Protein AF-A0A9D2PM19-F1 (afdb_monomer)

Organism: NCBI:txid2838494

Sequence (356 aa):
GMLRLVAGLGTRAVDRTENDYPRLVNLDMPAASAHNTPAQKHRFAQRYLDLLDTGKNQVCTIEADKILEQLPLWYKKAVMERDYEAEDALNRMNRYRQVWFITCQKLLENESFTGLMQKLLKTLEQVYGNPVDIEYTVNVDETGEFVVNLLQCRPLYTGGTKEKIQIPQIPPEKVFFQLKASSMGNSVRKKIHVVVQIDPVKYYEYPHAKKHQAAEAVRRINDYYRGQGKELLLMTPGRIGTSSPELGLPVRFADIGAFSGICEVSDSRAGYMPELSYGSHMFQDLVEADIFYNAVWEDDRRILYQPELFEKEKNLFPDICPSMPELFSMFRVTEPEGLVYWNDMFSQDTLCGFEL

Solvent-accessible surface area (backbone atoms only — not comparable to full-atom values): 20087 Å² total; per-residue (Å²): 112,74,50,74,42,58,68,64,73,46,65,63,59,76,55,90,50,92,89,47,29,55,40,71,30,46,63,91,50,44,64,59,62,99,50,86,46,69,71,49,40,56,70,61,16,37,47,64,29,42,44,77,39,77,91,77,71,40,81,44,77,42,54,47,82,83,44,55,87,78,48,54,70,54,58,45,55,42,35,33,47,71,39,63,68,61,28,50,58,31,45,77,69,78,42,88,57,89,43,73,40,38,56,37,53,55,49,35,63,31,62,68,55,49,52,47,53,53,50,50,53,52,51,50,18,64,74,68,73,32,58,63,46,75,42,69,48,77,50,71,53,82,87,68,54,72,49,78,46,82,76,43,77,44,68,46,86,73,68,58,65,95,54,84,49,83,78,79,92,68,63,71,94,44,41,42,33,29,37,35,79,36,70,50,59,41,32,42,81,45,70,38,43,30,42,37,40,43,42,45,54,55,56,69,72,40,58,75,94,52,50,64,54,57,31,51,51,46,27,52,53,27,61,68,50,49,89,68,84,57,33,25,34,39,38,38,34,23,23,75,52,33,95,50,65,87,56,15,42,54,41,54,69,87,34,45,69,49,40,42,27,39,30,32,35,39,43,73,92,58,73,50,75,53,66,73,56,77,90,37,73,67,46,52,56,34,56,75,67,68,25,36,39,34,49,46,53,90,48,91,42,36,76,43,75,37,88,65,78,58,66,88,49,72,63,43,39,54,77,78,43,64,91,44,69,90,44,52,85,32,42,38,29,37,68,55,85,60,30,33,36,36,29,17,62,86,82,30,41,35,41,30,28,48,70,132

Structure (mmCIF, N/CA/C/O backbone):
data_AF-A0A9D2PM19-F1
#
_entry.id   AF-A0A9D2PM19-F1
#
loop_
_atom_site.group_PDB
_atom_site.id
_atom_site.type_symbol
_atom_site.label_atom_id
_atom_site.label_alt_id
_atom_site.label_comp_id
_atom_site.label_asym_id
_atom_site.label_entity_id
_atom_site.label_seq_id
_atom_site.pdbx_PDB_ins_code
_atom_site.Cartn_x
_atom_site.Cartn_y
_atom_site.Cartn_z
_atom_site.occupancy
_atom_site.B_iso_or_equiv
_atom_site.auth_seq_id
_atom_site.auth_comp_id
_atom_site.auth_asym_id
_atom_site.auth_atom_id
_atom_site.pdbx_PDB_model_num
ATOM 1 N N . GLY A 1 1 ? 2.973 14.250 -16.991 1.00 80.75 1 GLY A N 1
ATOM 2 C CA . GLY A 1 1 ? 2.941 12.861 -16.481 1.00 80.75 1 GLY A CA 1
ATOM 3 C C . GLY A 1 1 ? 4.332 12.262 -16.554 1.00 80.75 1 GLY A C 1
ATOM 4 O O . GLY A 1 1 ? 5.144 12.754 -17.329 1.00 80.75 1 GLY A O 1
ATOM 5 N N . MET A 1 2 ? 4.626 11.237 -15.759 1.00 88.25 2 MET A N 1
ATOM 6 C CA . MET A 1 2 ? 5.917 10.541 -15.799 1.00 88.25 2 MET A CA 1
ATOM 7 C C . MET A 1 2 ? 5.715 9.082 -16.188 1.00 88.25 2 MET A C 1
ATOM 9 O O . MET A 1 2 ? 4.683 8.503 -15.866 1.00 88.25 2 MET A O 1
ATOM 13 N N . LEU A 1 3 ? 6.706 8.497 -16.853 1.00 90.50 3 LEU A N 1
ATOM 14 C CA . LEU A 1 3 ? 6.772 7.062 -17.096 1.00 90.50 3 LEU A CA 1
ATOM 15 C C . LEU A 1 3 ? 7.963 6.464 -16.357 1.00 90.50 3 LEU A C 1
ATOM 17 O O . LEU A 1 3 ? 9.014 7.093 -16.210 1.00 90.50 3 LEU A O 1
ATOM 21 N N . ARG A 1 4 ? 7.801 5.212 -15.943 1.00 90.38 4 ARG A N 1
ATOM 22 C CA . ARG A 1 4 ? 8.886 4.341 -15.510 1.00 90.38 4 ARG A CA 1
ATOM 23 C C . ARG A 1 4 ? 8.948 3.165 -16.478 1.00 90.38 4 ARG A C 1
ATOM 25 O O . ARG A 1 4 ? 7.931 2.521 -16.711 1.00 90.38 4 ARG A O 1
ATOM 32 N N . LEU A 1 5 ? 10.115 2.932 -17.070 1.00 91.19 5 LEU A N 1
ATOM 33 C CA . LEU A 1 5 ? 10.340 1.895 -18.073 1.00 91.19 5 LEU A CA 1
ATOM 34 C C . LEU A 1 5 ? 11.418 0.921 -17.606 1.00 91.19 5 LEU A C 1
ATOM 36 O O . LEU A 1 5 ? 12.455 1.331 -17.083 1.00 91.19 5 LEU A O 1
ATOM 40 N N . VAL A 1 6 ? 11.176 -0.359 -17.861 1.00 92.12 6 VAL A N 1
ATOM 41 C CA . VAL A 1 6 ? 12.140 -1.452 -17.710 1.00 92.12 6 VAL A CA 1
ATOM 42 C C . VAL A 1 6 ? 11.986 -2.415 -18.882 1.00 92.12 6 VAL A C 1
ATOM 44 O O . VAL A 1 6 ? 10.919 -2.490 -19.491 1.00 92.12 6 VAL A O 1
ATOM 47 N N . ALA A 1 7 ? 13.039 -3.159 -19.197 1.00 93.06 7 ALA A N 1
ATOM 48 C CA . ALA A 1 7 ? 12.979 -4.280 -20.129 1.00 93.06 7 ALA A CA 1
ATOM 49 C C . ALA A 1 7 ? 12.713 -5.602 -19.378 1.00 93.06 7 ALA A C 1
ATOM 51 O O . ALA A 1 7 ? 13.116 -5.756 -18.223 1.00 93.06 7 ALA A O 1
ATOM 52 N N . GLY A 1 8 ? 12.061 -6.567 -20.033 1.00 91.38 8 GLY A N 1
ATOM 53 C CA . GLY A 1 8 ? 11.666 -7.850 -19.429 1.00 91.38 8 GLY A CA 1
ATOM 54 C C . GLY A 1 8 ? 10.205 -7.867 -18.964 1.00 91.38 8 GLY A C 1
ATOM 55 O O . GLY A 1 8 ? 9.357 -7.221 -19.573 1.00 91.38 8 GLY A O 1
ATOM 56 N N . LEU A 1 9 ? 9.903 -8.609 -17.894 1.00 89.25 9 LEU A N 1
ATOM 57 C CA . LEU A 1 9 ? 8.536 -8.830 -17.392 1.00 89.25 9 LEU A CA 1
ATOM 58 C C . LEU A 1 9 ? 7.890 -7.634 -16.662 1.00 89.25 9 LEU A C 1
ATOM 60 O O . LEU A 1 9 ? 6.725 -7.719 -16.292 1.00 89.25 9 LEU A O 1
ATOM 64 N N . GLY A 1 10 ? 8.608 -6.530 -16.438 1.00 83.00 10 GLY A N 1
ATOM 65 C CA . GLY A 1 10 ? 8.041 -5.321 -15.820 1.00 83.00 10 GLY A CA 1
ATOM 66 C C . GLY A 1 10 ? 8.115 -5.255 -14.288 1.00 83.00 10 GLY A C 1
ATOM 67 O O . GLY A 1 10 ? 8.043 -4.164 -13.736 1.00 83.00 10 GLY A O 1
ATOM 68 N N . THR A 1 11 ? 8.357 -6.370 -13.596 1.00 79.62 11 THR A N 1
ATOM 69 C CA . THR A 1 11 ? 8.477 -6.472 -12.119 1.00 79.62 11 THR A CA 1
ATOM 70 C C . THR A 1 11 ? 9.485 -5.487 -11.518 1.00 79.62 11 THR A C 1
ATOM 72 O O . THR A 1 11 ? 9.222 -4.832 -10.510 1.00 79.62 11 THR A O 1
ATOM 75 N N . ARG A 1 12 ? 10.601 -5.262 -12.218 1.00 82.12 12 ARG A N 1
ATOM 76 C CA . ARG A 1 12 ? 11.657 -4.308 -11.827 1.00 82.12 12 ARG A CA 1
ATOM 77 C C . ARG A 1 12 ? 11.254 -2.836 -11.928 1.00 82.12 12 ARG A C 1
ATOM 79 O O . ARG A 1 12 ? 12.003 -1.965 -11.496 1.00 82.12 12 ARG A O 1
ATOM 86 N N . ALA A 1 13 ? 10.094 -2.527 -12.510 1.00 75.31 13 ALA A N 1
ATOM 87 C CA . ALA A 1 13 ? 9.545 -1.181 -12.442 1.00 75.31 13 ALA A CA 1
ATOM 88 C C . ALA A 1 13 ? 9.034 -0.866 -11.031 1.00 75.31 13 ALA A C 1
ATOM 90 O O . ALA A 1 13 ? 9.023 0.299 -10.648 1.00 75.31 13 ALA A O 1
ATOM 91 N N . VAL A 1 14 ? 8.633 -1.862 -10.242 1.00 67.75 14 VAL A N 1
ATOM 92 C CA . VAL A 1 14 ? 8.080 -1.654 -8.896 1.00 67.75 14 VAL A CA 1
ATOM 93 C C . VAL A 1 14 ? 9.154 -1.875 -7.830 1.00 67.75 14 VAL A C 1
ATOM 95 O O . VAL A 1 14 ? 9.317 -1.037 -6.939 1.00 67.75 14 VAL A O 1
ATOM 98 N N . ASP A 1 15 ? 9.936 -2.947 -7.969 1.00 62.91 15 ASP A N 1
ATOM 99 C CA . ASP A 1 15 ? 10.927 -3.356 -6.976 1.00 62.91 15 ASP A CA 1
ATOM 100 C C . ASP A 1 15 ? 12.182 -2.471 -6.988 1.00 62.91 15 ASP A C 1
ATOM 102 O O . ASP A 1 15 ? 12.797 -2.220 -8.026 1.00 62.91 15 ASP A O 1
ATOM 106 N N . ARG A 1 16 ? 12.609 -2.015 -5.804 1.00 56.19 16 ARG A N 1
ATOM 107 C CA . ARG A 1 16 ? 13.888 -1.311 -5.631 1.00 56.19 16 ARG A CA 1
ATOM 108 C C . ARG A 1 16 ? 14.979 -2.326 -5.312 1.00 56.19 16 ARG A C 1
ATOM 110 O O . ARG A 1 16 ? 15.048 -2.817 -4.190 1.00 56.19 16 ARG A O 1
ATOM 117 N N . THR A 1 17 ? 15.852 -2.611 -6.273 1.00 60.12 17 THR A N 1
ATOM 118 C CA . THR A 1 17 ? 17.025 -3.474 -6.059 1.00 60.12 17 THR A CA 1
ATOM 119 C C . THR A 1 17 ? 18.321 -2.669 -6.090 1.00 60.12 17 THR A C 1
ATOM 121 O O . THR A 1 17 ? 18.472 -1.757 -6.903 1.00 60.12 17 THR A O 1
ATOM 124 N N . GLU A 1 18 ? 19.275 -3.004 -5.221 1.00 58.41 18 GLU A N 1
ATOM 125 C CA . GLU A 1 18 ? 20.592 -2.364 -5.215 1.00 58.41 18 GLU A CA 1
ATOM 126 C C . GLU A 1 18 ? 21.301 -2.557 -6.568 1.00 58.41 18 GLU A C 1
ATOM 128 O O . GLU A 1 18 ? 21.408 -3.674 -7.073 1.00 58.41 18 GLU A O 1
ATOM 133 N N . ASN A 1 19 ? 21.817 -1.465 -7.143 1.00 66.00 19 ASN A N 1
ATOM 134 C CA . ASN A 1 19 ? 22.562 -1.431 -8.413 1.00 66.00 19 ASN A CA 1
ATOM 135 C C . ASN A 1 19 ? 21.767 -1.774 -9.691 1.00 66.00 19 ASN A C 1
ATOM 137 O O . ASN A 1 19 ? 22.381 -2.124 -10.702 1.00 66.00 19 ASN A O 1
ATOM 141 N N . ASP A 1 20 ? 20.440 -1.630 -9.682 1.00 78.12 20 ASP A N 1
ATOM 142 C CA . ASP A 1 20 ? 19.601 -1.757 -10.877 1.00 78.12 20 ASP A CA 1
ATOM 143 C C . ASP A 1 20 ? 18.600 -0.599 -10.952 1.00 78.12 20 ASP A C 1
ATOM 145 O O . ASP A 1 20 ? 17.916 -0.306 -9.969 1.00 78.12 20 ASP A O 1
ATOM 149 N N . TYR A 1 21 ? 18.533 0.087 -12.093 1.00 82.06 21 TYR A N 1
ATOM 150 C CA . TYR A 1 21 ? 17.825 1.365 -12.194 1.00 82.06 21 TYR A CA 1
ATOM 151 C C . TYR A 1 21 ? 16.805 1.358 -13.335 1.00 82.06 21 TYR A C 1
ATOM 153 O O . TYR A 1 21 ? 17.197 1.211 -14.496 1.00 82.06 21 TYR A O 1
ATOM 161 N N . PRO A 1 22 ? 15.506 1.568 -13.050 1.00 86.50 22 PRO A N 1
ATOM 162 C CA . PRO A 1 22 ? 14.520 1.756 -14.101 1.00 86.50 22 PRO A CA 1
ATOM 163 C C . PRO A 1 22 ? 14.722 3.109 -14.790 1.00 86.50 22 PRO A C 1
ATOM 165 O O . PRO A 1 22 ? 15.176 4.087 -14.186 1.00 86.50 22 PRO A O 1
ATOM 168 N N . ARG A 1 23 ? 14.305 3.209 -16.054 1.00 86.31 23 ARG A N 1
ATOM 169 C CA . ARG A 1 23 ? 14.328 4.472 -16.790 1.00 86.31 23 ARG A CA 1
ATOM 170 C C . ARG A 1 23 ? 13.134 5.334 -16.382 1.00 86.31 23 ARG A C 1
ATOM 172 O O . ARG A 1 23 ? 11.998 5.049 -16.755 1.00 86.31 23 ARG A O 1
ATOM 179 N N . LEU A 1 24 ? 13.402 6.405 -15.638 1.00 86.19 24 LEU A N 1
ATOM 180 C CA . LEU A 1 24 ? 12.422 7.449 -15.329 1.00 86.19 24 LEU A CA 1
ATOM 181 C C . LEU A 1 24 ? 12.363 8.479 -16.456 1.00 86.19 24 LEU A C 1
ATOM 183 O O . LEU A 1 24 ? 13.396 8.919 -16.962 1.00 86.19 24 LEU A O 1
ATOM 187 N N . VAL A 1 25 ? 11.149 8.866 -16.836 1.00 85.56 25 VAL A N 1
ATOM 188 C CA . VAL A 1 25 ? 10.894 9.711 -18.004 1.00 85.56 25 VAL A CA 1
ATOM 189 C C . VAL A 1 25 ? 9.869 10.770 -17.653 1.00 85.56 25 VAL A C 1
ATOM 191 O O . VAL A 1 25 ? 8.754 10.448 -17.246 1.00 85.56 25 VAL A O 1
ATOM 194 N N . ASN A 1 26 ? 10.220 12.034 -17.866 1.00 87.50 26 ASN A N 1
ATOM 195 C CA . ASN A 1 26 ? 9.233 13.103 -17.903 1.00 87.50 26 ASN A CA 1
ATOM 196 C C . ASN A 1 26 ? 8.658 13.184 -19.321 1.00 87.50 26 ASN A C 1
ATOM 198 O O . ASN A 1 26 ? 9.402 13.400 -20.275 1.00 87.50 26 ASN A O 1
ATOM 202 N N . LEU A 1 27 ? 7.340 13.034 -19.464 1.00 88.19 27 LEU A N 1
ATOM 203 C CA . LEU A 1 27 ? 6.698 13.103 -20.772 1.00 88.19 27 LEU A CA 1
ATOM 204 C C . LEU A 1 27 ? 6.739 14.493 -21.419 1.00 88.19 27 LEU A C 1
ATOM 206 O O . LEU A 1 27 ? 6.493 14.570 -22.615 1.00 88.19 27 LEU A O 1
ATOM 210 N N . ASP A 1 28 ? 7.068 15.564 -20.697 1.00 86.44 28 ASP A N 1
ATOM 211 C CA . ASP A 1 28 ? 7.268 16.892 -21.299 1.00 86.44 28 ASP A CA 1
ATOM 212 C C . ASP A 1 28 ? 8.574 16.962 -22.109 1.00 86.44 28 ASP A C 1
ATOM 214 O O . ASP A 1 28 ? 8.679 17.721 -23.069 1.00 86.44 28 ASP A O 1
ATOM 218 N N . MET A 1 29 ? 9.567 16.142 -21.742 1.00 87.25 29 MET A N 1
ATOM 219 C CA . MET A 1 29 ? 10.836 15.988 -22.458 1.00 87.25 29 MET A CA 1
ATOM 220 C C . MET A 1 29 ? 11.247 14.502 -22.496 1.00 87.25 29 MET A C 1
ATOM 222 O O . MET A 1 29 ? 12.218 14.120 -21.840 1.00 87.25 29 MET A O 1
ATOM 226 N N . PRO A 1 30 ? 10.529 13.640 -23.246 1.00 84.56 30 PRO A N 1
ATOM 227 C CA . PRO A 1 30 ? 10.652 12.184 -23.118 1.00 84.56 30 PRO A CA 1
ATOM 228 C C . PRO A 1 30 ? 12.047 11.629 -23.426 1.00 84.56 30 PRO A C 1
ATOM 230 O O . PRO A 1 30 ? 12.520 10.714 -22.756 1.00 84.56 30 PRO A O 1
ATOM 233 N N . ALA A 1 31 ? 12.723 12.195 -24.427 1.00 83.94 31 ALA A N 1
ATOM 234 C CA . ALA A 1 31 ? 14.062 11.770 -24.829 1.00 83.94 31 ALA A CA 1
ATOM 235 C C . ALA A 1 31 ? 15.175 12.341 -23.928 1.00 83.94 31 ALA A C 1
ATOM 237 O O . ALA A 1 31 ? 16.328 11.915 -24.035 1.00 83.94 31 ALA A O 1
ATOM 238 N N . ALA A 1 32 ? 14.861 13.293 -23.039 1.00 82.31 32 ALA A N 1
ATOM 239 C CA . ALA A 1 32 ? 15.846 13.879 -22.141 1.00 82.31 32 ALA A CA 1
ATOM 240 C C . ALA A 1 32 ? 16.262 12.878 -21.055 1.00 82.31 32 ALA A C 1
ATOM 242 O O . ALA A 1 32 ? 15.458 12.112 -20.523 1.00 82.31 32 ALA A O 1
ATOM 243 N N . SER A 1 33 ? 17.547 12.904 -20.716 1.00 74.75 33 SER A N 1
ATOM 244 C CA . SER A 1 33 ? 18.149 12.063 -19.687 1.00 74.75 33 SER A CA 1
ATOM 245 C C . SER A 1 33 ? 18.753 12.959 -18.614 1.00 74.75 33 SER A C 1
ATOM 247 O O . SER A 1 33 ? 19.455 13.907 -18.944 1.00 74.75 33 SER A O 1
ATOM 249 N N . ALA A 1 34 ? 18.541 12.637 -17.336 1.00 69.44 34 ALA A N 1
ATOM 250 C CA . ALA A 1 34 ? 19.255 13.297 -16.234 1.00 69.44 34 ALA A CA 1
ATOM 251 C C . ALA A 1 34 ? 20.757 12.933 -16.207 1.00 69.44 34 ALA A C 1
ATOM 253 O O . ALA A 1 34 ? 21.559 13.586 -15.541 1.00 69.44 34 ALA A O 1
ATOM 254 N N . HIS A 1 35 ? 21.134 11.876 -16.931 1.00 74.31 35 HIS A N 1
ATOM 255 C CA . HIS A 1 35 ? 22.505 11.408 -17.099 1.00 74.31 35 HIS A CA 1
ATOM 256 C C . HIS A 1 35 ? 23.022 11.824 -18.473 1.00 74.31 35 HIS A C 1
ATOM 258 O O . HIS A 1 35 ? 22.498 11.364 -19.495 1.00 74.31 35 HIS A O 1
ATOM 264 N N . ASN A 1 36 ? 24.043 12.683 -18.475 1.00 73.25 36 ASN A N 1
ATOM 265 C CA . ASN A 1 36 ? 24.526 13.363 -19.678 1.00 73.25 36 ASN A CA 1
ATOM 266 C C . ASN A 1 36 ? 25.732 12.665 -20.313 1.00 73.25 36 ASN A C 1
ATOM 268 O O . ASN A 1 36 ? 25.960 12.833 -21.507 1.00 73.25 36 ASN A O 1
ATOM 272 N N . THR A 1 37 ? 26.490 11.873 -19.548 1.00 75.44 37 THR A N 1
ATOM 273 C CA . THR A 1 37 ? 27.634 11.116 -20.081 1.00 75.44 37 THR A CA 1
ATOM 274 C C . THR A 1 37 ? 27.287 9.639 -20.294 1.00 75.44 37 THR A C 1
ATOM 276 O O . THR A 1 37 ? 26.480 9.094 -19.531 1.00 75.44 37 THR A O 1
ATOM 279 N N . PRO A 1 38 ? 27.902 8.954 -21.279 1.00 73.81 38 PRO A N 1
ATOM 280 C CA . PRO A 1 38 ? 27.737 7.510 -21.475 1.00 73.81 38 PRO A CA 1
ATOM 281 C C . PRO A 1 38 ? 28.024 6.710 -20.200 1.00 73.81 38 PRO A C 1
ATOM 283 O O . PRO A 1 38 ? 27.203 5.894 -19.787 1.00 73.81 38 PRO A O 1
ATOM 286 N N . ALA A 1 39 ? 29.105 7.049 -19.490 1.00 70.56 39 ALA A N 1
ATOM 287 C CA . ALA A 1 39 ? 29.459 6.424 -18.217 1.00 70.56 39 ALA A CA 1
ATOM 288 C C . ALA A 1 39 ? 28.375 6.581 -17.131 1.00 70.56 39 ALA A C 1
ATOM 290 O O . ALA A 1 39 ? 28.108 5.643 -16.379 1.00 70.56 39 ALA A O 1
ATOM 291 N N . GLN A 1 40 ? 27.725 7.749 -17.032 1.00 72.69 40 GLN A N 1
ATOM 292 C CA . GLN A 1 40 ? 26.608 7.945 -16.101 1.00 72.69 40 GLN A CA 1
ATOM 293 C C . GLN A 1 40 ? 25.380 7.148 -16.535 1.00 72.69 40 GLN A C 1
ATOM 295 O O . GLN A 1 40 ? 24.776 6.480 -15.700 1.00 72.69 40 GLN A O 1
ATOM 300 N N . LYS A 1 41 ? 25.027 7.190 -17.826 1.00 78.31 41 LYS A N 1
ATOM 301 C CA . LYS A 1 41 ? 23.889 6.432 -18.355 1.00 78.31 41 LYS A CA 1
ATOM 302 C C . LYS A 1 41 ? 24.062 4.934 -18.099 1.00 78.31 41 LYS A C 1
ATOM 304 O O . LYS A 1 41 ? 23.132 4.308 -17.619 1.00 78.31 41 LYS A O 1
ATOM 309 N N . HIS A 1 42 ? 25.252 4.387 -18.330 1.00 79.38 42 HIS A N 1
ATOM 310 C CA . HIS A 1 42 ? 25.568 2.986 -18.057 1.00 79.38 42 HIS A CA 1
ATOM 311 C C . HIS A 1 42 ? 25.580 2.676 -16.549 1.00 79.38 42 HIS A C 1
ATOM 313 O O . HIS A 1 42 ? 25.052 1.653 -16.109 1.00 79.38 42 HIS A O 1
ATOM 319 N N . ARG A 1 43 ? 26.134 3.560 -15.708 1.00 76.94 43 ARG A N 1
ATOM 320 C CA . ARG A 1 43 ? 26.116 3.365 -14.247 1.00 76.94 43 ARG A CA 1
ATOM 321 C C . ARG A 1 43 ? 24.693 3.283 -13.689 1.00 76.94 43 ARG A C 1
ATOM 323 O O . ARG A 1 43 ? 24.452 2.450 -12.821 1.00 76.94 43 ARG A O 1
ATOM 330 N N . PHE A 1 44 ? 23.793 4.128 -14.187 1.00 80.00 44 PHE A N 1
ATOM 331 C CA . PHE A 1 44 ? 22.403 4.249 -13.741 1.00 80.00 44 PHE A CA 1
ATOM 332 C C . PHE A 1 44 ? 21.408 3.629 -14.736 1.00 80.00 44 PHE A C 1
ATOM 334 O O . PHE A 1 44 ? 20.315 4.154 -14.942 1.00 80.00 44 PHE A O 1
ATOM 341 N N . ALA A 1 45 ? 21.801 2.523 -15.367 1.00 86.38 45 ALA A N 1
ATOM 342 C CA . ALA A 1 45 ? 20.960 1.744 -16.267 1.00 86.38 45 ALA A CA 1
ATOM 343 C C . ALA A 1 45 ? 20.500 0.438 -15.622 1.00 86.38 45 ALA A C 1
ATOM 345 O O . ALA A 1 45 ? 21.072 -0.030 -14.631 1.00 86.38 45 ALA A O 1
ATOM 346 N N . GLN A 1 46 ? 19.495 -0.170 -16.246 1.00 90.06 46 GLN A N 1
ATOM 347 C CA . GLN A 1 46 ? 19.053 -1.500 -15.879 1.00 90.06 46 GLN A CA 1
ATOM 348 C C . GLN A 1 46 ? 20.104 -2.548 -16.300 1.00 90.06 46 GLN A C 1
ATOM 350 O O . GLN A 1 46 ? 20.592 -2.545 -17.434 1.00 90.06 46 GLN A O 1
ATOM 355 N N . ARG A 1 47 ? 20.453 -3.451 -15.380 1.00 88.44 47 ARG A N 1
ATOM 356 C CA . ARG A 1 47 ? 21.452 -4.524 -15.516 1.00 88.44 47 ARG A CA 1
ATOM 357 C C . ARG A 1 47 ? 20.836 -5.913 -15.565 1.00 88.44 47 ARG A C 1
ATOM 359 O O . ARG A 1 47 ? 21.425 -6.809 -16.168 1.00 88.44 47 ARG A O 1
ATOM 366 N N . TYR A 1 48 ? 19.681 -6.103 -14.937 1.00 90.50 48 TYR A N 1
ATOM 367 C CA . TYR A 1 48 ? 19.035 -7.407 -14.827 1.00 90.50 48 TYR A CA 1
ATOM 368 C C . TYR A 1 48 ? 17.690 -7.412 -15.536 1.00 90.50 48 TYR A C 1
ATOM 370 O O . TYR A 1 48 ? 16.968 -6.421 -15.543 1.00 90.50 48 TYR A O 1
ATOM 378 N N . LEU A 1 49 ? 17.353 -8.544 -16.137 1.00 91.12 49 LEU A N 1
ATOM 379 C CA . LEU A 1 49 ? 16.080 -8.790 -16.795 1.00 91.12 49 LEU A CA 1
ATOM 380 C C . LEU A 1 49 ? 15.357 -9.888 -16.027 1.00 91.12 49 LEU A C 1
ATOM 382 O O . LEU A 1 49 ? 15.919 -10.964 -15.816 1.00 91.12 49 LEU A O 1
ATOM 386 N N . ASP A 1 50 ? 14.110 -9.620 -15.657 1.00 91.06 50 ASP A N 1
ATOM 387 C CA . ASP A 1 50 ? 13.207 -10.664 -15.189 1.00 91.06 50 ASP A CA 1
ATOM 388 C C . ASP A 1 50 ? 12.505 -11.258 -16.412 1.00 91.06 50 ASP A C 1
ATOM 390 O O . ASP A 1 50 ? 11.960 -10.529 -17.247 1.00 91.06 50 ASP A O 1
ATOM 394 N N . LEU A 1 51 ? 12.586 -12.578 -16.546 1.00 91.44 51 LEU A N 1
ATOM 395 C CA . LEU A 1 51 ? 12.186 -13.348 -17.719 1.00 91.44 51 LEU A CA 1
ATOM 396 C C . LEU A 1 51 ? 11.371 -14.572 -17.296 1.00 91.44 51 LEU A C 1
ATOM 398 O O . LEU A 1 51 ? 11.441 -15.023 -16.153 1.00 91.44 51 LEU A O 1
ATOM 402 N N . LEU A 1 52 ? 10.622 -15.134 -18.243 1.00 92.44 52 LEU A N 1
ATOM 403 C CA . LEU A 1 52 ? 9.949 -16.416 -18.067 1.00 92.44 52 LEU A CA 1
ATOM 404 C C . LEU A 1 52 ? 10.803 -17.531 -18.683 1.00 92.44 52 LEU A C 1
ATOM 406 O O . LEU A 1 52 ? 10.963 -17.594 -19.902 1.00 92.44 52 LEU A O 1
ATOM 410 N N . ASP A 1 53 ? 11.333 -18.424 -17.848 1.00 91.31 53 ASP A N 1
ATOM 411 C CA . ASP A 1 53 ? 11.978 -19.659 -18.299 1.00 91.31 53 ASP A CA 1
ATOM 412 C C . ASP A 1 53 ? 10.884 -20.685 -18.613 1.00 91.31 53 ASP A C 1
ATOM 414 O O . ASP A 1 53 ? 10.308 -21.299 -17.713 1.00 91.31 53 ASP A O 1
ATOM 418 N N . THR A 1 54 ? 10.573 -20.859 -19.897 1.00 93.38 54 THR A N 1
ATOM 419 C CA . THR A 1 54 ? 9.526 -21.783 -20.359 1.00 93.38 54 THR A CA 1
ATOM 420 C C . THR A 1 54 ? 9.925 -23.252 -20.234 1.00 93.38 54 THR A C 1
ATOM 422 O O . THR A 1 54 ? 9.049 -24.108 -20.154 1.00 93.38 54 THR A O 1
ATOM 425 N N . GLY A 1 55 ? 11.225 -23.560 -20.168 1.00 93.81 55 GLY A N 1
ATOM 426 C CA . GLY A 1 55 ? 11.715 -24.922 -19.954 1.00 93.81 55 GLY A CA 1
ATOM 427 C C . GLY A 1 55 ? 11.536 -25.378 -18.506 1.00 93.81 55 GLY A C 1
ATOM 428 O O . GLY A 1 55 ? 11.225 -26.541 -18.256 1.00 93.81 55 GLY A O 1
ATOM 429 N N . LYS A 1 56 ? 11.699 -24.454 -17.552 1.00 93.75 56 LYS A N 1
ATOM 430 C CA . LYS A 1 56 ? 11.495 -24.698 -16.112 1.00 93.75 56 LYS A CA 1
ATOM 431 C C . LYS A 1 56 ? 10.129 -24.245 -15.592 1.00 93.75 56 LYS A C 1
ATOM 433 O O . LYS A 1 56 ? 9.816 -24.510 -14.436 1.00 93.75 56 LYS A O 1
ATOM 438 N N . ASN A 1 57 ? 9.334 -23.577 -16.427 1.00 93.44 57 ASN A N 1
ATOM 439 C CA . ASN A 1 57 ? 8.049 -22.970 -16.084 1.00 93.44 57 ASN A CA 1
ATOM 440 C C . ASN A 1 57 ? 8.117 -22.073 -14.832 1.00 93.44 57 ASN A C 1
ATOM 442 O O . ASN A 1 57 ? 7.320 -22.208 -13.904 1.00 93.44 57 ASN A O 1
ATOM 446 N N . GLN A 1 58 ? 9.105 -21.178 -14.787 1.00 94.31 58 GLN A N 1
ATOM 447 C CA . GLN A 1 58 ? 9.328 -20.290 -13.646 1.00 94.31 58 GLN A CA 1
ATOM 448 C C . GLN A 1 58 ? 9.823 -18.913 -14.089 1.00 94.31 58 GLN A C 1
ATOM 450 O O . GLN A 1 58 ? 10.437 -18.769 -15.147 1.00 94.31 58 GLN A O 1
ATOM 455 N N . VAL A 1 59 ? 9.610 -17.908 -13.242 1.00 92.25 59 VAL A N 1
ATOM 456 C CA . VAL A 1 59 ? 10.263 -16.604 -13.395 1.00 92.25 59 VAL A CA 1
ATOM 457 C C . VAL A 1 59 ? 11.733 -16.739 -12.999 1.00 92.25 59 VAL A C 1
ATOM 459 O O . VAL A 1 59 ? 12.066 -17.406 -12.017 1.00 92.25 59 VAL A O 1
ATOM 462 N N . CYS A 1 60 ? 12.624 -16.120 -13.764 1.00 92.12 60 CYS A N 1
ATOM 463 C CA . CYS A 1 60 ? 14.043 -16.054 -13.449 1.00 92.12 60 CYS A CA 1
ATOM 464 C C . CYS A 1 60 ? 14.596 -14.649 -13.697 1.00 92.12 60 CYS A C 1
ATOM 466 O O . CYS A 1 60 ? 14.101 -13.910 -14.544 1.00 92.12 60 CYS A O 1
ATOM 468 N N . THR A 1 61 ? 15.652 -14.300 -12.966 1.00 91.81 61 THR A N 1
ATOM 469 C CA . THR A 1 61 ? 16.397 -13.054 -13.160 1.00 91.81 61 THR A CA 1
ATOM 470 C C . THR A 1 61 ? 17.745 -13.381 -13.784 1.00 91.81 61 THR A C 1
ATOM 472 O O . THR A 1 61 ? 18.496 -14.206 -13.256 1.00 91.81 61 THR A O 1
ATOM 475 N N . ILE A 1 62 ? 18.067 -12.733 -14.903 1.00 91.75 62 ILE A N 1
ATOM 476 C CA . ILE A 1 62 ? 19.339 -12.918 -15.606 1.00 91.75 62 ILE A CA 1
ATOM 477 C C . ILE A 1 62 ? 19.987 -11.556 -15.861 1.00 91.75 62 ILE A C 1
ATOM 479 O O . ILE A 1 62 ? 19.324 -10.584 -16.208 1.00 91.75 62 ILE A O 1
ATOM 483 N N . GLU A 1 63 ? 21.302 -11.480 -15.680 1.00 91.69 63 GLU A N 1
ATOM 484 C CA . GLU A 1 63 ? 22.095 -10.309 -16.058 1.00 91.69 63 GLU A CA 1
ATOM 485 C C . GLU A 1 63 ? 22.050 -10.117 -17.581 1.00 91.69 63 GLU A C 1
ATOM 487 O O . GLU A 1 63 ? 22.307 -11.064 -18.329 1.00 91.69 63 GLU A O 1
ATOM 492 N N . ALA A 1 64 ? 21.744 -8.902 -18.044 1.00 90.56 64 ALA A N 1
ATOM 493 C CA . ALA A 1 64 ? 21.530 -8.604 -19.460 1.00 90.56 64 ALA A CA 1
ATOM 494 C C . ALA A 1 64 ? 22.713 -9.057 -20.331 1.00 90.56 64 ALA A C 1
ATOM 496 O O . ALA A 1 64 ? 22.511 -9.674 -21.377 1.00 90.56 64 ALA A O 1
ATOM 497 N N . ASP A 1 65 ? 23.938 -8.858 -19.837 1.00 88.44 65 ASP A N 1
ATOM 498 C CA . ASP A 1 65 ? 25.193 -9.268 -20.472 1.00 88.44 65 ASP A CA 1
ATOM 499 C C . ASP A 1 65 ? 25.257 -10.760 -20.831 1.00 88.44 65 ASP A C 1
ATOM 501 O O . ASP A 1 65 ? 25.844 -11.121 -21.852 1.00 88.44 65 ASP A O 1
ATOM 505 N N . LYS A 1 66 ? 24.635 -11.632 -20.026 1.00 91.06 66 LYS A N 1
ATOM 506 C CA . LYS A 1 66 ? 24.673 -13.093 -20.212 1.00 91.06 66 LYS A CA 1
ATOM 507 C C . LYS A 1 66 ? 23.752 -13.586 -21.325 1.00 91.06 66 LYS A C 1
ATOM 509 O O . LYS A 1 66 ? 23.895 -14.726 -21.759 1.00 91.06 66 LYS A O 1
ATOM 514 N N . ILE A 1 67 ? 22.817 -12.753 -21.781 1.00 90.50 67 ILE A N 1
ATOM 515 C CA . ILE A 1 67 ? 21.835 -13.123 -22.810 1.00 90.50 67 ILE A CA 1
ATOM 516 C C . ILE A 1 67 ? 21.943 -12.275 -24.080 1.00 90.50 67 ILE A C 1
ATOM 518 O O . ILE A 1 67 ? 21.203 -12.518 -25.029 1.00 90.50 67 ILE A O 1
ATOM 522 N N . LEU A 1 68 ? 22.873 -11.313 -24.145 1.00 89.00 68 LEU A N 1
ATOM 523 C CA . LEU A 1 68 ? 23.038 -10.399 -25.288 1.00 89.00 68 LEU A CA 1
ATOM 524 C C . LEU A 1 68 ? 23.141 -11.104 -26.644 1.00 89.00 68 LEU A C 1
ATOM 526 O O . LEU A 1 68 ? 22.651 -10.584 -27.651 1.00 89.00 68 LEU A O 1
ATOM 530 N N . GLU A 1 69 ? 23.802 -12.260 -26.681 1.00 88.19 69 GLU A N 1
ATOM 531 C CA . GLU A 1 69 ? 23.981 -13.059 -27.898 1.00 88.19 69 GLU A CA 1
ATOM 532 C C . GLU A 1 69 ? 22.683 -13.736 -28.351 1.00 88.19 69 GLU A C 1
ATOM 534 O O . GLU A 1 69 ? 22.479 -13.929 -29.545 1.00 88.19 69 GLU A O 1
ATOM 539 N N . GLN A 1 70 ? 21.785 -14.035 -27.409 1.00 90.31 70 GLN A N 1
ATOM 540 C CA . GLN A 1 70 ? 20.484 -14.656 -27.668 1.00 90.31 70 GLN A CA 1
ATOM 541 C C . GLN A 1 70 ? 19.421 -13.618 -28.053 1.00 90.31 70 GLN A C 1
ATOM 543 O O . GLN A 1 70 ? 18.425 -13.956 -28.690 1.00 90.31 70 GLN A O 1
ATOM 548 N N . LEU A 1 71 ? 19.624 -12.346 -27.687 1.00 91.00 71 LEU A N 1
ATOM 549 C CA . LEU A 1 71 ? 18.697 -11.270 -28.022 1.00 91.00 71 LEU A CA 1
ATOM 550 C C . LEU A 1 71 ? 18.817 -10.869 -29.501 1.00 91.00 71 LEU A C 1
ATOM 552 O O . LEU A 1 71 ? 19.922 -10.554 -29.973 1.00 91.00 71 LEU A O 1
ATOM 556 N N . PRO A 1 72 ? 17.691 -10.780 -30.233 1.00 92.69 72 PRO A N 1
ATOM 557 C CA . PRO A 1 72 ? 17.718 -10.346 -31.616 1.00 92.69 72 PRO A CA 1
ATOM 558 C C . PRO A 1 72 ? 18.176 -8.887 -31.715 1.00 92.69 72 PRO A C 1
ATOM 560 O O . PRO A 1 72 ? 17.958 -8.062 -30.823 1.00 92.69 72 PRO A O 1
ATOM 563 N N . LEU A 1 73 ? 18.844 -8.549 -32.822 1.00 91.50 73 LEU A N 1
ATOM 564 C CA . LEU A 1 73 ? 19.436 -7.221 -32.998 1.00 91.50 73 LEU A CA 1
ATOM 565 C C . LEU A 1 73 ? 18.385 -6.102 -32.988 1.00 91.50 73 LEU A C 1
ATOM 567 O O . LEU A 1 73 ? 18.673 -5.015 -32.490 1.00 91.50 73 LEU A O 1
ATOM 571 N N . TRP A 1 74 ? 17.187 -6.357 -33.519 1.00 92.44 74 TRP A N 1
ATOM 572 C CA . TRP A 1 74 ? 16.095 -5.384 -33.494 1.00 92.44 74 TRP A CA 1
ATOM 573 C C . TRP A 1 74 ? 15.691 -5.041 -32.052 1.00 92.44 74 TRP A C 1
ATOM 575 O O . TRP A 1 74 ? 15.576 -3.862 -31.726 1.00 92.44 74 TRP A O 1
ATOM 585 N N . TYR A 1 75 ? 15.613 -6.041 -31.166 1.00 92.62 75 TYR A N 1
ATOM 586 C CA . TYR A 1 75 ? 15.257 -5.848 -29.760 1.00 92.62 75 TYR A CA 1
ATOM 587 C C . TYR A 1 75 ? 16.339 -5.057 -29.030 1.00 92.62 75 TYR A C 1
ATOM 589 O O . TYR A 1 75 ? 16.046 -4.050 -28.389 1.00 92.62 75 TYR A O 1
ATOM 597 N N . LYS A 1 76 ? 17.613 -5.437 -29.217 1.00 93.38 76 LYS A N 1
ATOM 598 C CA . LYS A 1 76 ? 18.749 -4.679 -28.669 1.00 93.38 76 LYS A CA 1
ATOM 599 C C . LYS A 1 76 ? 18.692 -3.214 -29.088 1.00 93.38 76 LYS A C 1
ATOM 601 O O . LYS A 1 76 ? 18.824 -2.341 -28.247 1.00 93.38 76 LYS A O 1
ATOM 606 N N . LYS A 1 77 ? 18.420 -2.929 -30.364 1.00 90.81 77 LYS A N 1
ATOM 607 C CA . LYS A 1 77 ? 18.285 -1.548 -30.850 1.00 90.81 77 LYS A CA 1
ATOM 608 C C . LYS A 1 77 ? 17.079 -0.814 -30.261 1.00 90.81 77 LYS A C 1
ATOM 610 O O . LYS A 1 77 ? 17.143 0.403 -30.161 1.00 90.81 77 LYS A O 1
ATOM 615 N N . ALA A 1 78 ? 15.986 -1.505 -29.944 1.00 91.00 78 ALA A N 1
ATOM 616 C CA . ALA A 1 78 ? 14.778 -0.885 -29.405 1.00 91.00 78 ALA A CA 1
ATOM 617 C C . ALA A 1 78 ? 14.945 -0.458 -27.936 1.00 91.00 78 ALA A C 1
ATOM 619 O O . ALA A 1 78 ? 14.515 0.635 -27.567 1.00 91.00 78 ALA A O 1
ATOM 620 N N . VAL A 1 79 ? 15.584 -1.298 -27.111 1.00 92.94 79 VAL A N 1
ATOM 621 C CA . VAL A 1 79 ? 15.637 -1.098 -25.650 1.00 92.94 79 VAL A CA 1
ATOM 622 C C . VAL A 1 79 ? 17.033 -0.814 -25.078 1.00 92.94 79 VAL A C 1
ATOM 624 O O . VAL A 1 79 ? 17.137 -0.401 -23.922 1.00 92.94 79 VAL A O 1
ATOM 627 N N . MET A 1 80 ? 18.107 -0.993 -25.854 1.00 93.44 80 MET A N 1
ATOM 628 C CA . MET A 1 80 ? 19.494 -0.849 -25.391 1.00 93.44 80 MET A CA 1
ATOM 629 C C . MET A 1 80 ? 20.296 0.174 -26.208 1.00 93.44 80 MET A C 1
ATOM 631 O O . MET A 1 80 ? 20.047 0.396 -27.393 1.00 93.44 80 MET A O 1
ATOM 635 N N . GLU A 1 81 ? 21.327 0.736 -25.581 1.00 91.31 81 GLU A N 1
ATOM 636 C CA . GLU A 1 81 ? 22.369 1.553 -26.211 1.00 91.31 81 GLU A CA 1
ATOM 637 C C . GLU A 1 81 ? 23.739 0.866 -26.094 1.00 91.31 81 GLU A C 1
ATOM 639 O O . GLU A 1 81 ? 23.929 -0.044 -25.281 1.00 91.31 81 GLU A O 1
ATOM 644 N N . ARG A 1 82 ? 24.696 1.296 -26.927 1.00 90.31 82 ARG A N 1
ATOM 645 C CA . ARG A 1 82 ? 26.092 0.843 -26.865 1.00 90.31 82 ARG A CA 1
ATOM 646 C C . ARG A 1 82 ? 26.956 1.857 -26.139 1.00 90.31 82 ARG A C 1
ATOM 648 O O . ARG A 1 82 ? 26.863 3.055 -26.404 1.00 90.31 82 ARG A O 1
ATOM 655 N N . ASP A 1 83 ? 27.829 1.366 -25.272 1.00 88.12 83 ASP A N 1
ATOM 656 C CA . ASP A 1 83 ? 28.833 2.176 -24.590 1.00 88.12 83 ASP A CA 1
ATOM 657 C C . ASP A 1 83 ? 30.141 2.156 -25.388 1.00 88.12 83 ASP A C 1
ATOM 659 O O . ASP A 1 83 ? 31.051 1.371 -25.123 1.00 88.12 83 ASP A O 1
ATOM 663 N N . TYR A 1 84 ? 30.223 3.013 -26.406 1.00 86.88 84 TYR A N 1
ATOM 664 C CA . TYR A 1 84 ? 31.402 3.093 -27.272 1.00 86.88 84 TYR A CA 1
ATOM 665 C C . TYR A 1 84 ? 32.676 3.515 -26.525 1.00 86.88 84 TYR A C 1
ATOM 667 O O . TYR A 1 84 ? 33.770 3.145 -26.947 1.00 86.88 84 TYR A O 1
ATOM 675 N N . GLU A 1 85 ? 32.558 4.258 -25.418 1.00 85.88 85 GLU A N 1
ATOM 676 C CA . GLU A 1 85 ? 33.711 4.635 -24.591 1.00 85.88 85 GLU A CA 1
ATOM 677 C C . GLU A 1 85 ? 34.278 3.408 -23.866 1.00 85.88 85 GLU A C 1
ATOM 679 O O . GLU A 1 85 ? 35.490 3.177 -23.884 1.00 85.88 85 GLU A O 1
ATOM 684 N N . ALA A 1 86 ? 33.405 2.578 -23.283 1.00 85.50 86 ALA A N 1
ATOM 685 C CA . ALA A 1 86 ? 33.810 1.313 -22.676 1.00 85.50 86 ALA A CA 1
ATOM 686 C C . ALA A 1 86 ? 34.372 0.330 -23.716 1.00 85.50 86 ALA A C 1
ATOM 688 O O . ALA A 1 86 ? 35.370 -0.342 -23.451 1.00 85.50 86 ALA A O 1
ATOM 689 N N . GLU A 1 87 ? 33.772 0.264 -24.906 1.00 89.38 87 GLU A N 1
ATOM 690 C CA . GLU A 1 87 ? 34.279 -0.555 -26.010 1.00 89.38 87 GLU A CA 1
ATOM 691 C C . GLU A 1 87 ? 35.679 -0.111 -26.457 1.00 89.38 87 GLU A C 1
ATOM 693 O O . GLU A 1 87 ? 36.562 -0.953 -26.609 1.00 89.38 87 GLU A O 1
ATOM 698 N N . ASP A 1 88 ? 35.925 1.195 -26.615 1.00 88.19 88 ASP A N 1
ATOM 699 C CA . ASP A 1 88 ? 37.248 1.717 -26.979 1.00 88.19 88 ASP A CA 1
ATOM 700 C C . ASP A 1 88 ? 38.297 1.421 -25.895 1.00 88.19 88 ASP A C 1
ATOM 702 O O . ASP A 1 88 ? 39.408 0.977 -26.196 1.00 88.19 88 ASP A O 1
ATOM 706 N N . ALA A 1 89 ? 37.934 1.576 -24.618 1.00 88.12 89 ALA A N 1
ATOM 707 C CA . ALA A 1 89 ? 38.810 1.230 -23.502 1.00 88.12 89 ALA A CA 1
ATOM 708 C C . ALA A 1 89 ? 39.191 -0.263 -23.498 1.00 88.12 89 ALA A C 1
ATOM 710 O O . ALA A 1 89 ? 40.355 -0.600 -23.268 1.00 88.12 89 ALA A O 1
ATOM 711 N N . LEU A 1 90 ? 38.242 -1.157 -23.791 1.00 88.94 90 LEU A N 1
ATOM 712 C CA . LEU A 1 90 ? 38.495 -2.594 -23.917 1.00 88.94 90 LEU A CA 1
ATOM 713 C C . LEU A 1 90 ? 39.356 -2.918 -25.148 1.00 88.94 90 LEU A C 1
ATOM 715 O O . LEU A 1 90 ? 40.292 -3.717 -25.046 1.00 88.94 90 LEU A O 1
ATOM 719 N N . ASN A 1 91 ? 39.112 -2.250 -26.278 1.00 91.06 91 ASN A N 1
ATOM 720 C CA . ASN A 1 91 ? 39.900 -2.414 -27.500 1.00 91.06 91 ASN A CA 1
ATOM 721 C C . ASN A 1 91 ? 41.376 -2.055 -27.275 1.00 91.06 91 ASN A C 1
ATOM 723 O O . ASN A 1 91 ? 42.256 -2.792 -27.719 1.00 91.06 91 ASN A O 1
ATOM 727 N N . ARG A 1 92 ? 41.667 -0.989 -26.512 1.00 92.94 92 ARG A N 1
ATOM 728 C CA . ARG A 1 92 ? 43.042 -0.615 -26.111 1.00 92.94 92 ARG A CA 1
ATOM 729 C C . ARG A 1 92 ? 43.736 -1.684 -25.260 1.00 92.94 92 ARG A C 1
ATOM 731 O O . ARG A 1 92 ? 44.961 -1.721 -25.210 1.00 92.94 92 ARG A O 1
ATOM 738 N N . MET A 1 93 ? 42.969 -2.558 -24.608 1.00 92.81 93 MET A N 1
ATOM 739 C CA . MET A 1 93 ? 43.460 -3.704 -23.835 1.00 92.81 93 MET A CA 1
ATOM 740 C C . MET A 1 93 ? 43.455 -5.016 -24.642 1.00 92.81 93 MET A C 1
ATOM 742 O O . MET A 1 93 ? 43.563 -6.088 -24.049 1.00 92.81 93 MET A O 1
ATOM 746 N N . ASN A 1 94 ? 43.304 -4.961 -25.974 1.00 91.81 94 ASN A N 1
ATOM 747 C CA . ASN A 1 94 ? 43.132 -6.124 -26.860 1.00 91.81 94 ASN A CA 1
ATOM 748 C C . ASN A 1 94 ? 41.933 -7.018 -26.486 1.00 91.81 94 ASN A C 1
ATOM 750 O O . ASN A 1 94 ? 41.953 -8.232 -26.697 1.00 91.81 94 ASN A O 1
ATOM 754 N N . ARG A 1 95 ? 40.873 -6.429 -25.921 1.00 88.19 95 ARG A N 1
ATOM 755 C CA . ARG A 1 95 ? 39.617 -7.115 -25.595 1.00 88.19 95 ARG A CA 1
ATOM 756 C C . ARG A 1 95 ? 38.505 -6.573 -26.487 1.00 88.19 95 ARG A C 1
ATOM 758 O O . ARG A 1 95 ? 37.910 -5.551 -26.187 1.00 88.19 95 ARG A O 1
ATOM 765 N N . TYR A 1 96 ? 38.197 -7.272 -27.570 1.00 87.25 96 TYR A N 1
ATOM 766 C CA . TYR A 1 96 ? 37.145 -6.853 -28.498 1.00 87.25 96 TYR A CA 1
ATOM 767 C C . TYR A 1 96 ? 35.790 -7.391 -28.037 1.00 87.25 96 TYR A C 1
ATOM 769 O O . TYR A 1 96 ? 35.505 -8.580 -28.177 1.00 87.25 96 TYR A O 1
ATOM 777 N N . ARG A 1 97 ? 34.954 -6.528 -27.456 1.00 86.06 97 ARG A N 1
ATOM 778 C CA . ARG A 1 97 ? 33.616 -6.897 -26.977 1.00 86.06 97 ARG A CA 1
ATOM 779 C C . ARG A 1 97 ? 32.664 -5.717 -27.120 1.00 86.06 97 ARG A C 1
ATOM 781 O O . ARG A 1 97 ? 33.042 -4.597 -26.803 1.00 86.06 97 ARG A O 1
ATOM 788 N N . GLN A 1 98 ? 31.433 -5.986 -27.553 1.00 87.19 98 GLN A N 1
ATOM 789 C CA . GLN A 1 98 ? 30.364 -4.987 -27.531 1.00 87.19 98 GLN A CA 1
ATOM 790 C C . GLN A 1 98 ? 29.826 -4.813 -26.111 1.00 87.19 98 GLN A C 1
ATOM 792 O O . GLN A 1 98 ? 29.578 -5.808 -25.424 1.00 87.19 98 GLN A O 1
ATOM 797 N N . VAL A 1 99 ? 29.607 -3.568 -25.699 1.00 88.44 99 VAL A N 1
ATOM 798 C CA . VAL A 1 99 ? 29.089 -3.233 -24.369 1.00 88.44 99 VAL A CA 1
ATOM 799 C C . VAL A 1 99 ? 27.711 -2.614 -24.544 1.00 88.44 99 VAL A C 1
ATOM 801 O O . VAL A 1 99 ? 27.587 -1.500 -25.047 1.00 88.44 99 VAL A O 1
ATOM 804 N N . TRP A 1 100 ? 26.678 -3.360 -24.162 1.00 90.81 100 TRP A N 1
ATOM 805 C CA . TRP A 1 100 ? 25.282 -2.949 -24.275 1.00 90.81 100 TRP A CA 1
ATOM 806 C C . TRP A 1 100 ? 24.699 -2.675 -22.893 1.00 90.81 100 TRP A C 1
ATOM 808 O O . TRP A 1 100 ? 24.984 -3.402 -21.947 1.00 90.81 100 TRP A O 1
ATOM 818 N N . PHE A 1 101 ? 23.835 -1.672 -22.785 1.00 90.12 101 PHE A N 1
ATOM 819 C CA . PHE A 1 101 ? 23.128 -1.365 -21.543 1.00 90.12 101 PHE A CA 1
ATOM 820 C C . PHE A 1 101 ? 21.698 -0.900 -21.833 1.00 90.12 101 PHE A C 1
ATOM 822 O O . PHE A 1 101 ? 21.420 -0.323 -22.884 1.00 90.12 101 PHE A O 1
ATOM 829 N N . ILE A 1 102 ? 20.770 -1.209 -20.926 1.00 92.38 102 ILE A N 1
ATOM 830 C CA . ILE A 1 102 ? 19.334 -0.981 -21.126 1.00 92.38 102 ILE A CA 1
ATOM 831 C C . ILE A 1 102 ? 18.997 0.466 -20.761 1.00 92.38 102 ILE A C 1
ATOM 833 O O . ILE A 1 102 ? 19.196 0.886 -19.622 1.00 92.38 102 ILE A O 1
ATOM 837 N N . THR A 1 103 ? 18.448 1.217 -21.714 1.00 90.19 103 THR A N 1
ATOM 838 C CA . THR A 1 103 ? 18.045 2.620 -21.502 1.00 90.19 103 THR A CA 1
ATOM 839 C C . THR A 1 103 ? 16.652 2.947 -22.003 1.00 90.19 103 THR A C 1
ATOM 841 O O . THR A 1 103 ? 16.099 3.976 -21.617 1.00 90.19 103 THR A O 1
ATOM 844 N N . CYS A 1 104 ? 16.096 2.108 -22.881 1.00 92.75 104 CYS A N 1
ATOM 845 C CA . CYS A 1 104 ? 14.864 2.374 -23.620 1.00 92.75 104 CYS A CA 1
ATOM 846 C C . CYS A 1 104 ? 14.890 3.698 -24.409 1.00 92.75 104 CYS A C 1
ATOM 848 O O . CYS A 1 104 ? 13.839 4.203 -24.793 1.00 92.75 104 CYS A O 1
ATOM 850 N N . GLN A 1 105 ? 16.073 4.267 -24.676 1.00 91.38 105 GLN A N 1
ATOM 851 C CA . GLN A 1 105 ? 16.208 5.597 -25.273 1.00 91.38 105 GLN A CA 1
ATOM 852 C C . GLN A 1 105 ? 15.564 5.670 -26.663 1.00 91.38 105 GLN A C 1
ATOM 854 O O . GLN A 1 105 ? 14.818 6.603 -26.940 1.00 91.38 105 GLN A O 1
ATOM 859 N N . LYS A 1 106 ? 15.757 4.650 -27.508 1.00 91.12 106 LYS A N 1
ATOM 860 C CA . LYS A 1 106 ? 15.165 4.625 -28.852 1.00 91.12 106 LYS A CA 1
ATOM 861 C C . LYS A 1 106 ? 13.634 4.552 -28.830 1.00 91.12 106 LYS A C 1
ATOM 863 O O . LYS A 1 106 ? 12.978 5.133 -29.689 1.00 91.12 106 LYS A O 1
ATOM 868 N N . LEU A 1 107 ? 13.058 3.869 -27.838 1.00 91.44 107 LEU A N 1
ATOM 869 C CA . LEU A 1 107 ? 11.611 3.871 -27.621 1.00 91.44 107 LEU A CA 1
ATOM 870 C C . LEU A 1 107 ? 11.112 5.276 -27.241 1.00 91.44 107 LEU A C 1
ATOM 872 O O . LEU A 1 107 ? 10.054 5.695 -27.695 1.00 91.44 107 LEU A O 1
ATOM 876 N N . LEU A 1 108 ? 11.890 6.025 -26.456 1.00 92.06 108 LEU A N 1
ATOM 877 C CA . LEU A 1 108 ? 11.566 7.394 -26.036 1.00 92.06 108 LEU A CA 1
ATOM 878 C C . LEU A 1 108 ? 11.781 8.452 -27.121 1.00 92.06 108 LEU A C 1
ATOM 880 O O . LEU A 1 108 ? 11.138 9.497 -27.091 1.00 92.06 108 LEU A O 1
ATOM 884 N N . GLU A 1 109 ? 12.651 8.181 -28.087 1.00 91.62 109 GLU A N 1
ATOM 885 C CA . GLU A 1 109 ? 12.824 8.997 -29.294 1.00 91.62 109 GLU A CA 1
ATOM 886 C C . GLU A 1 109 ? 11.703 8.770 -30.319 1.00 91.62 109 GLU A C 1
ATOM 888 O O . GLU A 1 109 ? 11.538 9.560 -31.245 1.00 91.62 109 GLU A O 1
ATOM 893 N N . ASN A 1 110 ? 10.894 7.719 -30.150 1.00 91.88 110 ASN A N 1
ATOM 894 C CA . ASN A 1 110 ? 9.710 7.502 -30.968 1.00 91.88 110 ASN A CA 1
ATOM 895 C C . ASN A 1 110 ? 8.580 8.454 -30.528 1.00 91.88 110 ASN A C 1
ATOM 897 O O . ASN A 1 110 ? 7.879 8.225 -29.536 1.00 91.88 110 ASN A O 1
ATOM 901 N N . GLU A 1 111 ? 8.374 9.523 -31.300 1.00 92.62 111 GLU A N 1
ATOM 902 C CA . GLU A 1 111 ? 7.318 10.518 -31.062 1.00 92.62 111 GLU A CA 1
ATOM 903 C C . GLU A 1 111 ? 5.905 9.922 -31.105 1.00 92.62 111 GLU A C 1
ATOM 905 O O . GLU A 1 111 ? 5.013 10.384 -30.393 1.00 92.62 111 GLU A O 1
ATOM 910 N N . SER A 1 112 ? 5.687 8.867 -31.897 1.00 94.62 112 SER A N 1
ATOM 911 C CA . SER A 1 112 ? 4.383 8.196 -31.953 1.00 94.62 112 SER A CA 1
ATOM 912 C C . SER A 1 112 ? 4.086 7.470 -30.644 1.00 94.62 112 SER A C 1
ATOM 914 O O . SER A 1 112 ? 2.970 7.558 -30.132 1.00 94.62 112 SER A O 1
ATOM 916 N N . PHE A 1 113 ? 5.088 6.803 -30.064 1.00 94.75 113 PHE A N 1
ATOM 917 C CA . PHE A 1 113 ? 4.962 6.147 -28.762 1.00 94.75 113 PHE A CA 1
ATOM 918 C C . PHE A 1 113 ? 4.741 7.164 -27.641 1.00 94.75 113 PHE A C 1
ATOM 920 O O . PHE A 1 113 ? 3.761 7.085 -26.899 1.00 94.75 113 PHE A O 1
ATOM 927 N N . THR A 1 114 ? 5.621 8.156 -27.528 1.00 94.75 114 THR A N 1
ATOM 928 C CA . THR A 1 114 ? 5.545 9.140 -26.439 1.00 94.75 114 THR A CA 1
ATOM 929 C C . THR A 1 114 ? 4.296 10.014 -26.545 1.00 94.75 114 THR A C 1
ATOM 931 O O . THR A 1 114 ? 3.625 10.257 -25.538 1.00 94.75 114 THR A O 1
ATOM 934 N N . GLY A 1 115 ? 3.907 10.396 -27.765 1.00 95.81 115 GLY A N 1
ATOM 935 C CA . GLY A 1 115 ? 2.655 11.090 -28.047 1.00 95.81 115 GLY A CA 1
ATOM 936 C C . GLY A 1 115 ? 1.417 10.251 -27.722 1.00 95.81 115 GLY A C 1
ATOM 937 O O . GLY A 1 115 ? 0.443 10.791 -27.191 1.00 95.81 115 GLY A O 1
ATOM 938 N N . LEU A 1 116 ? 1.441 8.935 -27.976 1.00 96.56 116 LEU A N 1
ATOM 939 C CA . LEU A 1 116 ? 0.371 8.030 -27.546 1.00 96.56 116 LEU A CA 1
ATOM 940 C C . LEU A 1 116 ? 0.258 8.004 -26.019 1.00 96.56 116 LEU A C 1
ATOM 942 O O . LEU A 1 116 ? -0.837 8.199 -25.501 1.00 96.56 116 LEU A O 1
ATOM 946 N N . MET A 1 117 ? 1.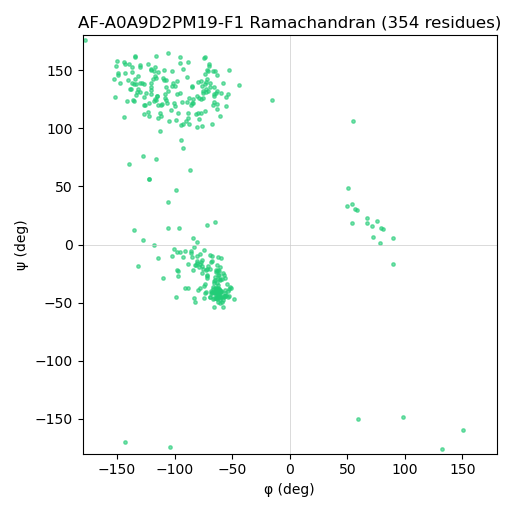368 7.824 -25.298 1.00 96.88 117 MET A N 1
ATOM 947 C CA . MET A 1 117 ? 1.361 7.756 -23.830 1.00 96.88 117 MET A CA 1
ATOM 948 C C . MET A 1 117 ? 0.865 9.059 -23.188 1.00 96.88 117 MET A C 1
ATOM 950 O O . MET A 1 117 ? 0.089 9.021 -22.234 1.00 96.88 117 MET A O 1
ATOM 954 N N . GLN A 1 118 ? 1.241 10.219 -23.738 1.00 95.56 118 GLN A N 1
ATOM 955 C CA . GLN A 1 118 ? 0.704 11.514 -23.305 1.00 95.56 118 GLN A CA 1
ATOM 956 C C . GLN A 1 118 ? -0.815 11.605 -23.495 1.00 95.56 118 GLN A C 1
ATOM 958 O O . GLN A 1 118 ? -1.524 12.050 -22.591 1.00 95.56 118 GLN A O 1
ATOM 963 N N . LYS A 1 119 ? -1.320 11.209 -24.672 1.00 96.56 119 LYS A N 1
ATOM 964 C CA . LYS A 1 119 ? -2.761 11.220 -24.970 1.00 96.56 119 LYS A CA 1
ATOM 965 C C . LYS A 1 119 ? -3.517 10.243 -24.079 1.00 96.56 119 LYS A C 1
ATOM 967 O O . LYS A 1 119 ? -4.574 10.604 -23.572 1.00 96.56 119 LYS A O 1
ATOM 972 N N . LEU A 1 120 ? -2.965 9.050 -23.865 1.00 96.50 120 LEU A N 1
ATOM 973 C CA . LEU A 1 120 ? -3.525 8.019 -23.000 1.00 96.50 120 LEU A CA 1
ATOM 974 C C . LEU A 1 120 ? -3.703 8.556 -21.576 1.00 96.50 120 LEU A C 1
ATOM 976 O O . LEU A 1 120 ? -4.826 8.570 -21.083 1.00 96.50 120 LEU A O 1
ATOM 980 N N . LEU A 1 121 ? -2.645 9.098 -20.960 1.00 94.75 121 LEU A N 1
ATOM 981 C CA . LEU A 1 121 ? -2.724 9.648 -19.601 1.00 94.75 121 LEU A CA 1
ATOM 982 C C . LEU A 1 121 ? -3.716 10.812 -19.495 1.00 94.75 121 LEU A C 1
ATOM 984 O O . LEU A 1 121 ? -4.529 10.820 -18.579 1.00 94.75 121 LEU A O 1
ATOM 988 N N . LYS A 1 122 ? -3.703 11.754 -20.450 1.00 94.50 122 LYS A N 1
ATOM 989 C CA . LYS A 1 122 ? -4.656 12.880 -20.464 1.00 94.50 122 LYS A CA 1
ATOM 990 C C . LYS A 1 122 ? -6.103 12.415 -20.605 1.00 94.50 122 LYS A C 1
ATOM 992 O O . LYS A 1 122 ? -6.987 12.971 -19.966 1.00 94.50 122 LYS A O 1
ATOM 997 N N . THR A 1 123 ? -6.345 11.414 -21.449 1.00 96.31 123 THR A N 1
ATOM 998 C CA . THR A 1 123 ? -7.692 10.869 -21.663 1.00 96.31 123 THR A CA 1
ATOM 999 C C . THR A 1 123 ? -8.194 10.192 -20.394 1.00 96.31 123 THR A C 1
ATOM 1001 O O . THR A 1 123 ? -9.316 10.450 -19.970 1.00 96.31 123 THR A O 1
ATOM 1004 N N . LEU A 1 124 ? -7.357 9.368 -19.756 1.00 94.62 124 LEU A N 1
ATOM 1005 C CA . LEU A 1 124 ? -7.706 8.706 -18.501 1.00 94.62 124 LEU A CA 1
ATOM 1006 C C . LEU A 1 124 ? -7.949 9.727 -17.383 1.00 94.62 124 LEU A C 1
ATOM 1008 O O . LEU A 1 124 ? -8.985 9.662 -16.731 1.00 94.62 124 LEU A O 1
ATOM 1012 N N . GLU A 1 125 ? -7.069 10.716 -17.221 1.00 89.81 125 GLU A N 1
ATOM 1013 C CA . GLU A 1 125 ? -7.235 11.798 -16.242 1.00 89.81 125 GLU A CA 1
ATOM 1014 C C . GLU A 1 125 ? -8.561 12.550 -16.429 1.00 89.81 125 GLU A C 1
ATOM 1016 O O . GLU A 1 125 ? -9.284 12.793 -15.465 1.00 89.81 125 GLU A O 1
ATOM 1021 N N . GLN A 1 126 ? -8.928 12.870 -17.674 1.00 91.81 126 GLN A N 1
ATOM 1022 C CA . GLN A 1 126 ? -10.197 13.534 -17.982 1.00 91.81 126 GLN A CA 1
ATOM 1023 C C . GLN A 1 126 ? -11.419 12.674 -17.647 1.00 91.81 126 GLN A C 1
ATOM 1025 O O . GLN A 1 126 ? -12.411 13.202 -17.151 1.00 91.81 126 GLN A O 1
ATOM 1030 N N . VAL A 1 127 ? -11.360 11.367 -17.916 1.00 91.50 127 VAL A N 1
ATOM 1031 C CA . VAL A 1 127 ? -12.472 10.440 -17.654 1.00 91.50 127 VAL A CA 1
ATOM 1032 C C . VAL A 1 127 ? -12.638 10.178 -16.156 1.00 91.50 127 VAL A C 1
ATOM 1034 O O . VAL A 1 127 ? -13.766 10.148 -15.669 1.00 91.50 127 VAL A O 1
ATOM 1037 N N . TYR A 1 128 ? -11.536 10.021 -15.421 1.00 82.62 128 TYR A N 1
ATOM 1038 C CA . TYR A 1 128 ? -11.560 9.810 -13.971 1.00 82.62 128 TYR A CA 1
ATOM 1039 C C . TYR A 1 128 ? -11.781 11.102 -13.173 1.00 82.62 128 TYR A C 1
ATOM 1041 O O . TYR A 1 128 ? -12.153 11.038 -12.003 1.00 82.62 128 TYR A O 1
ATOM 1049 N N . GLY A 1 129 ? -11.539 12.270 -13.776 1.00 81.31 129 GLY A N 1
ATOM 1050 C CA . GLY A 1 129 ? -11.601 13.568 -13.100 1.00 81.31 129 GLY A CA 1
ATOM 1051 C C . GLY A 1 129 ? -10.446 13.827 -12.126 1.00 81.31 129 GLY A C 1
ATOM 1052 O O . GLY A 1 129 ? -10.471 14.837 -11.431 1.00 81.31 129 GLY A O 1
ATOM 1053 N N . ASN A 1 130 ? -9.448 12.940 -12.084 1.00 80.25 130 ASN A N 1
ATOM 1054 C CA . ASN A 1 130 ? -8.257 13.005 -11.238 1.00 80.25 130 ASN A CA 1
ATOM 1055 C C . ASN A 1 130 ? -7.043 12.472 -12.020 1.00 80.25 130 ASN A C 1
ATOM 1057 O O . ASN A 1 130 ? -7.233 11.648 -12.920 1.00 80.25 130 ASN A O 1
ATOM 1061 N N . PRO A 1 131 ? -5.801 12.871 -11.675 1.00 83.69 131 PRO A N 1
ATOM 1062 C CA . PRO A 1 131 ? -4.597 12.237 -12.210 1.00 83.69 131 PRO A CA 1
ATOM 1063 C C . PRO A 1 131 ? -4.652 10.721 -12.013 1.00 83.69 131 PRO A C 1
ATOM 1065 O O . PRO A 1 131 ? -5.250 10.259 -11.050 1.00 83.69 131 PRO A O 1
ATOM 1068 N N . VAL A 1 132 ? -4.032 9.938 -12.892 1.00 88.50 132 VAL A N 1
ATOM 1069 C CA . VAL A 1 132 ? -4.061 8.467 -12.816 1.00 88.50 132 VAL A CA 1
ATOM 1070 C C . VAL A 1 132 ? -2.659 7.878 -12.684 1.00 88.50 132 VAL A C 1
ATOM 1072 O O . VAL A 1 132 ? -1.686 8.448 -13.181 1.00 88.50 132 VAL A O 1
ATOM 1075 N N . ASP A 1 133 ? -2.583 6.723 -12.037 1.00 89.38 133 ASP A N 1
ATOM 1076 C CA . ASP A 1 133 ? -1.468 5.785 -12.070 1.00 89.38 133 ASP A CA 1
ATOM 1077 C C . ASP A 1 133 ? -1.822 4.629 -13.012 1.00 89.38 133 ASP A C 1
ATOM 1079 O O . ASP A 1 133 ? -2.968 4.167 -13.038 1.00 89.38 133 ASP A O 1
ATOM 1083 N N . ILE A 1 134 ? -0.863 4.180 -13.818 1.00 92.44 134 ILE A N 1
ATOM 1084 C CA . ILE A 1 134 ? -1.088 3.120 -14.804 1.00 92.44 134 ILE A CA 1
ATOM 1085 C C . ILE A 1 134 ? 0.028 2.081 -14.773 1.00 92.44 134 ILE A C 1
ATOM 1087 O O . ILE A 1 134 ? 1.211 2.414 -14.704 1.00 92.44 134 ILE A O 1
ATOM 1091 N N . GLU A 1 135 ? -0.351 0.822 -14.961 1.00 92.94 135 GLU A N 1
ATOM 1092 C CA . GLU A 1 135 ? 0.571 -0.251 -15.319 1.00 92.94 135 GLU A CA 1
ATOM 1093 C C . GLU A 1 135 ? 0.337 -0.629 -16.776 1.00 92.94 135 GLU A C 1
ATOM 1095 O O . GLU A 1 135 ? -0.803 -0.760 -17.231 1.00 92.94 135 GLU A O 1
ATOM 1100 N N . TYR A 1 136 ? 1.415 -0.793 -17.535 1.00 94.88 136 TYR A N 1
ATOM 1101 C CA . TYR A 1 136 ? 1.333 -1.046 -18.966 1.00 94.88 136 TYR A CA 1
ATOM 1102 C C . TYR A 1 136 ? 2.507 -1.892 -19.451 1.00 94.88 136 TYR A C 1
ATOM 1104 O O . TYR A 1 136 ? 3.574 -1.918 -18.838 1.00 94.88 136 TYR A O 1
ATOM 1112 N N . THR A 1 137 ? 2.321 -2.555 -20.589 1.00 95.25 137 THR A N 1
ATOM 1113 C CA . THR A 1 137 ? 3.410 -3.179 -21.348 1.00 95.25 137 THR A CA 1
ATOM 1114 C C . THR A 1 137 ? 3.530 -2.538 -22.715 1.00 95.25 137 THR A C 1
ATOM 1116 O O . THR A 1 137 ? 2.553 -2.028 -23.266 1.00 95.25 137 THR A O 1
ATOM 1119 N N . VAL A 1 138 ? 4.741 -2.574 -23.266 1.00 95.31 138 VAL A N 1
ATOM 1120 C CA . VAL A 1 138 ? 5.017 -2.131 -24.630 1.00 95.31 138 VAL A CA 1
ATOM 1121 C C . VAL A 1 138 ? 5.730 -3.262 -25.346 1.00 95.31 138 VAL A C 1
ATOM 1123 O O . VAL A 1 138 ? 6.865 -3.595 -25.011 1.00 95.31 138 VAL A O 1
ATOM 1126 N N . ASN A 1 139 ? 5.058 -3.847 -26.329 1.00 93.69 139 ASN A N 1
ATOM 1127 C CA . ASN A 1 139 ? 5.667 -4.816 -27.228 1.00 93.69 139 ASN A CA 1
ATOM 1128 C C . ASN A 1 139 ? 6.122 -4.075 -28.477 1.00 93.69 139 ASN A C 1
ATOM 1130 O O . ASN A 1 139 ? 5.334 -3.326 -29.044 1.00 93.69 139 ASN A O 1
ATOM 1134 N N . VAL A 1 140 ? 7.368 -4.281 -28.889 1.00 92.44 140 VAL A N 1
ATOM 1135 C CA . VAL A 1 140 ? 7.942 -3.705 -30.111 1.00 92.44 140 VAL A CA 1
ATOM 1136 C C . VAL A 1 140 ? 8.337 -4.856 -31.022 1.00 92.44 140 VAL A C 1
ATOM 1138 O O . VAL A 1 140 ? 8.808 -5.883 -30.526 1.00 92.44 140 VAL A O 1
ATOM 1141 N N . ASP A 1 141 ? 8.147 -4.700 -32.324 1.00 90.81 141 ASP A N 1
ATOM 1142 C CA . ASP A 1 141 ? 8.557 -5.688 -33.318 1.00 90.81 141 ASP A CA 1
ATOM 1143 C C . ASP A 1 141 ? 9.835 -5.269 -34.076 1.00 90.81 141 ASP A C 1
ATOM 1145 O O . ASP A 1 141 ? 10.495 -4.272 -33.764 1.00 90.81 141 ASP A O 1
ATOM 1149 N N . GLU A 1 142 ? 10.218 -6.053 -35.083 1.00 91.19 142 GLU A N 1
ATOM 1150 C CA . GLU A 1 142 ? 11.392 -5.759 -35.908 1.00 91.19 142 GLU A CA 1
ATOM 1151 C C . GLU A 1 142 ? 11.214 -4.568 -36.862 1.00 91.19 142 GLU A C 1
ATOM 1153 O O . GLU A 1 142 ? 12.211 -3.972 -37.282 1.00 91.19 142 GLU A O 1
ATOM 1158 N N . THR A 1 143 ? 9.967 -4.208 -37.184 1.00 88.31 143 THR A N 1
ATOM 1159 C CA . THR A 1 143 ? 9.622 -3.067 -38.042 1.00 88.31 143 THR A CA 1
ATOM 1160 C C . THR A 1 143 ? 9.649 -1.744 -37.271 1.00 88.31 143 THR A C 1
ATOM 1162 O O . THR A 1 143 ? 9.794 -0.675 -37.867 1.00 88.31 143 THR A O 1
ATOM 1165 N N . GLY A 1 144 ? 9.616 -1.818 -35.936 1.00 82.50 144 GLY A N 1
ATOM 1166 C CA . GLY A 1 144 ? 9.528 -0.674 -35.036 1.00 82.50 144 GLY A CA 1
ATOM 1167 C C . GLY A 1 144 ? 8.087 -0.280 -34.716 1.00 82.50 144 GLY A C 1
ATOM 1168 O O . GLY A 1 144 ? 7.880 0.731 -34.036 1.00 82.50 144 GLY A O 1
ATOM 1169 N N . GLU A 1 145 ? 7.109 -1.063 -35.176 1.00 91.19 145 GLU A N 1
ATOM 1170 C CA . GLU A 1 145 ? 5.737 -0.970 -34.701 1.00 91.19 145 GLU A CA 1
ATOM 1171 C C . GLU A 1 145 ? 5.666 -1.411 -33.241 1.00 91.19 145 GLU A C 1
ATOM 1173 O O . GLU A 1 145 ? 6.454 -2.232 -32.757 1.00 91.19 145 GLU A O 1
ATOM 1178 N N . PHE A 1 146 ? 4.728 -0.814 -32.510 1.00 94.62 146 PHE A N 1
ATOM 1179 C CA . PHE A 1 146 ? 4.568 -1.078 -31.094 1.00 94.62 146 PHE A CA 1
ATOM 1180 C C . PHE A 1 146 ? 3.101 -1.232 -30.710 1.00 94.62 146 PHE A C 1
ATOM 1182 O O . PHE A 1 146 ? 2.212 -0.588 -31.265 1.00 94.62 146 PHE A O 1
ATOM 1189 N N . VAL A 1 147 ? 2.865 -2.062 -29.698 1.00 96.31 147 VAL A N 1
ATOM 1190 C CA . VAL A 1 147 ? 1.558 -2.261 -29.072 1.00 96.31 147 VAL A CA 1
ATOM 1191 C C . VAL A 1 147 ? 1.684 -1.940 -27.594 1.00 96.31 147 VAL A C 1
ATOM 1193 O O . VAL A 1 147 ? 2.478 -2.561 -26.885 1.00 96.31 147 VAL A O 1
ATOM 1196 N N . VAL A 1 148 ? 0.888 -0.974 -27.134 1.00 96.81 148 VAL A N 1
ATOM 1197 C CA . VAL A 1 148 ? 0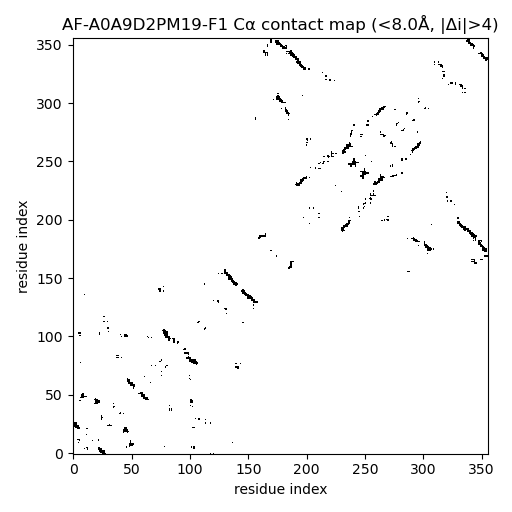.745 -0.655 -25.711 1.00 96.81 148 VAL A CA 1
ATOM 1198 C C . VAL A 1 148 ? -0.451 -1.417 -25.158 1.00 96.81 148 VAL A C 1
ATOM 1200 O O . VAL A 1 148 ? -1.567 -1.240 -25.643 1.00 96.81 148 VAL A O 1
ATOM 1203 N N . ASN A 1 149 ? -0.231 -2.231 -24.127 1.00 96.38 149 ASN A N 1
ATOM 1204 C CA . ASN A 1 149 ? -1.308 -2.874 -23.378 1.00 96.38 149 ASN A CA 1
ATOM 1205 C C . ASN A 1 149 ? -1.429 -2.190 -22.022 1.00 96.38 149 ASN A C 1
ATOM 1207 O O . ASN A 1 149 ? -0.467 -2.176 -21.258 1.00 96.38 149 ASN A O 1
ATOM 1211 N N . LEU A 1 150 ? -2.603 -1.641 -21.722 1.00 95.38 150 LEU A N 1
ATOM 1212 C CA . LEU A 1 150 ? -2.913 -1.110 -20.399 1.00 95.38 150 LEU A CA 1
ATOM 1213 C C . LEU A 1 150 ? -3.311 -2.283 -19.497 1.00 95.38 150 LEU A C 1
ATOM 1215 O O . LEU A 1 150 ? -4.333 -2.923 -19.734 1.00 95.38 150 LEU A O 1
ATOM 1219 N N . LEU A 1 151 ? -2.479 -2.586 -18.505 1.00 92.62 151 LEU A N 1
ATOM 1220 C CA . LEU A 1 151 ? -2.699 -3.680 -17.560 1.00 92.62 151 LEU A CA 1
ATOM 1221 C C . LEU A 1 151 ? -3.523 -3.226 -16.357 1.00 92.62 151 LEU A C 1
ATOM 1223 O O . LEU A 1 151 ? -4.366 -3.968 -15.858 1.00 92.62 151 LEU A O 1
ATOM 1227 N N . GLN A 1 152 ? -3.285 -1.995 -15.907 1.00 91.12 152 GLN A N 1
ATOM 1228 C CA . GLN A 1 152 ? -3.975 -1.399 -14.777 1.00 91.12 152 GLN A CA 1
ATOM 1229 C C . GLN A 1 152 ? -4.089 0.113 -14.967 1.00 91.12 152 GLN A C 1
ATOM 1231 O O . GLN A 1 152 ? -3.199 0.749 -15.529 1.00 91.12 152 GLN A O 1
ATOM 1236 N N . CYS A 1 153 ? -5.188 0.690 -14.490 1.00 91.12 153 CYS A N 1
ATOM 1237 C CA . CYS A 1 153 ? -5.383 2.129 -14.397 1.00 91.12 153 CYS A CA 1
ATOM 1238 C C . CYS A 1 153 ? -6.126 2.433 -13.100 1.00 91.12 153 CYS A C 1
ATOM 1240 O O . CYS A 1 153 ? -7.213 1.898 -12.877 1.00 91.12 153 CYS A O 1
ATOM 1242 N N . ARG A 1 154 ? -5.537 3.284 -12.261 1.00 83.44 154 ARG A N 1
ATOM 1243 C CA . ARG A 1 154 ? -6.073 3.687 -10.959 1.00 83.44 154 ARG A CA 1
ATOM 1244 C C . ARG A 1 154 ? -6.054 5.210 -10.852 1.00 83.44 154 ARG A C 1
ATOM 1246 O O . ARG A 1 154 ? -5.030 5.812 -11.162 1.00 83.44 154 ARG A O 1
ATOM 1253 N N . PRO A 1 155 ? -7.141 5.875 -10.438 1.00 81.56 155 PRO A N 1
ATOM 1254 C CA . PRO A 1 155 ? -7.086 7.298 -10.139 1.00 81.56 155 PRO A CA 1
ATOM 1255 C C . PRO A 1 155 ? -6.182 7.528 -8.925 1.00 81.56 155 PRO A C 1
ATOM 1257 O O . PRO A 1 155 ? -6.366 6.932 -7.868 1.00 81.56 155 PRO A O 1
ATOM 1260 N N . LEU A 1 156 ? -5.207 8.420 -9.063 1.00 73.44 156 LEU A N 1
ATOM 1261 C CA . LEU A 1 156 ? -4.464 8.943 -7.933 1.00 73.44 156 LEU A CA 1
ATOM 1262 C C . LEU A 1 156 ? -5.422 9.757 -7.084 1.00 73.44 156 LEU A C 1
ATOM 1264 O O . LEU A 1 156 ? -6.040 10.724 -7.535 1.00 73.44 156 LEU A O 1
ATOM 1268 N N . TYR A 1 157 ? -5.520 9.358 -5.830 1.00 61.66 157 TYR A N 1
ATOM 1269 C CA . TYR A 1 157 ? -6.367 10.035 -4.884 1.00 61.66 157 TYR A CA 1
ATOM 1270 C C . TYR A 1 157 ? -5.838 11.433 -4.577 1.00 61.66 157 TYR A C 1
ATOM 1272 O O . TYR A 1 157 ? -4.881 11.622 -3.823 1.00 61.66 157 TYR A O 1
ATOM 1280 N N . THR A 1 158 ? -6.484 12.438 -5.148 1.00 57.09 158 THR A N 1
ATOM 1281 C CA . THR A 1 158 ? -6.380 13.814 -4.679 1.00 57.09 158 THR A CA 1
ATOM 1282 C C . THR A 1 158 ? -7.548 14.034 -3.727 1.00 57.09 158 THR A C 1
ATOM 1284 O O . THR A 1 158 ? -8.673 14.152 -4.198 1.00 57.09 158 THR A O 1
ATOM 1287 N N . GLY A 1 159 ? -7.281 14.016 -2.415 1.00 52.44 159 GLY A N 1
ATOM 1288 C CA . GLY A 1 159 ? -8.251 14.158 -1.314 1.00 52.44 159 GLY A CA 1
ATOM 1289 C C . GLY A 1 159 ? -9.642 14.707 -1.668 1.00 52.44 159 GLY A C 1
ATOM 1290 O O . GLY A 1 159 ? -9.776 15.806 -2.208 1.00 52.44 159 GLY A O 1
ATOM 1291 N N . GLY A 1 160 ? -10.680 13.948 -1.321 1.00 51.41 160 GLY A N 1
ATOM 1292 C CA . GLY A 1 160 ? -12.079 14.361 -1.329 1.00 51.41 160 GLY A CA 1
ATOM 1293 C C . GLY A 1 160 ? -12.431 15.369 -0.223 1.00 51.41 160 GLY A C 1
ATOM 1294 O O . GLY A 1 160 ? -11.858 15.379 0.863 1.00 51.41 160 GLY A O 1
ATOM 1295 N N . THR A 1 161 ? -13.411 16.227 -0.532 1.00 51.28 161 THR A N 1
ATOM 1296 C CA . THR A 1 161 ? -13.891 17.395 0.243 1.00 51.28 161 THR A CA 1
ATOM 1297 C C . THR A 1 161 ? -12.814 18.422 0.617 1.00 51.28 161 THR A C 1
ATOM 1299 O O . THR A 1 161 ? -12.049 18.263 1.558 1.00 51.28 161 THR A O 1
ATOM 1302 N N . LYS A 1 162 ? -12.836 19.577 -0.066 1.00 55.22 162 LYS A N 1
ATOM 1303 C CA . LYS A 1 162 ? -12.025 20.771 0.259 1.00 55.22 162 LYS A CA 1
ATOM 1304 C C . LYS A 1 162 ? -12.494 21.508 1.525 1.00 55.22 162 LYS A C 1
ATOM 1306 O O . LYS A 1 162 ? -12.184 22.687 1.700 1.00 55.22 162 LYS A O 1
ATOM 1311 N N . GLU A 1 163 ? -13.298 20.869 2.364 1.00 67.50 163 GLU A N 1
ATOM 1312 C CA . GLU A 1 163 ? -13.845 21.504 3.554 1.00 67.50 163 GLU A CA 1
ATOM 1313 C C . GLU A 1 163 ? -12.887 21.302 4.715 1.00 67.50 163 GLU A C 1
ATOM 1315 O O . GLU A 1 163 ? -12.533 20.181 5.067 1.00 67.50 163 GLU A O 1
ATOM 1320 N N . LYS A 1 164 ? -12.446 22.411 5.306 1.00 77.12 164 LYS A N 1
ATOM 1321 C CA . LYS A 1 164 ? -11.681 22.362 6.546 1.00 77.12 164 LYS A CA 1
ATOM 1322 C C . LYS A 1 164 ? -12.579 21.841 7.653 1.00 77.12 164 LYS A C 1
ATOM 1324 O O . LYS A 1 164 ? -13.657 22.397 7.873 1.00 77.12 164 LYS A O 1
ATOM 1329 N N . ILE A 1 165 ? -12.106 20.842 8.385 1.00 84.44 165 ILE A N 1
ATOM 1330 C CA . ILE A 1 165 ? -12.772 20.402 9.606 1.00 84.44 165 ILE A CA 1
ATOM 1331 C C . ILE A 1 165 ? -12.083 21.045 10.793 1.00 84.44 165 ILE A C 1
ATOM 1333 O O . ILE A 1 165 ? -10.865 21.007 10.938 1.00 84.44 165 ILE A O 1
ATOM 1337 N N . GLN A 1 166 ? -12.884 21.653 11.661 1.00 86.62 166 GLN A N 1
ATOM 1338 C CA . GLN A 1 166 ? -12.377 22.168 12.917 1.00 86.62 166 GLN A CA 1
ATOM 1339 C C . GLN A 1 166 ? -12.180 21.003 13.887 1.00 86.62 166 GLN A C 1
ATOM 1341 O O . GLN A 1 166 ? -13.149 20.376 14.316 1.00 86.62 166 GLN A O 1
ATOM 1346 N N . ILE A 1 167 ? -10.923 20.725 14.234 1.00 90.62 167 ILE A N 1
ATOM 1347 C CA . ILE A 1 167 ? -10.591 19.790 15.308 1.00 90.62 167 ILE A CA 1
ATOM 1348 C C . ILE A 1 167 ? -11.062 20.405 16.637 1.00 90.62 167 ILE A C 1
ATOM 1350 O O . ILE A 1 167 ? -10.634 21.516 16.972 1.00 90.62 167 ILE A O 1
ATOM 1354 N N . PRO A 1 168 ? -11.963 19.745 17.387 1.00 92.19 168 PRO A N 1
ATOM 1355 C CA . PRO A 1 168 ? -12.440 20.277 18.655 1.00 92.19 168 PRO A CA 1
ATOM 1356 C C . PRO A 1 168 ? -11.343 20.227 19.720 1.00 92.19 168 PRO A C 1
ATOM 1358 O O . PRO A 1 168 ? -10.447 19.385 19.685 1.00 92.19 168 PRO A O 1
ATOM 1361 N N . GLN A 1 169 ? -11.452 21.100 20.718 1.00 90.38 169 GLN A N 1
ATOM 1362 C CA . GLN A 1 169 ? -10.692 20.948 21.954 1.00 90.38 169 GLN A CA 1
ATOM 1363 C C . GLN A 1 169 ? -11.501 20.084 22.918 1.00 90.38 169 GLN A C 1
ATOM 1365 O O . GLN A 1 169 ? -12.528 20.524 23.434 1.00 90.38 169 GLN A O 1
ATOM 1370 N N . ILE A 1 170 ? -11.046 18.852 23.136 1.00 92.25 170 ILE A N 1
ATOM 1371 C CA . ILE A 1 170 ? -11.607 17.942 24.138 1.00 92.25 170 ILE A CA 1
ATOM 1372 C C . ILE A 1 170 ? -10.616 17.772 25.301 1.00 92.25 170 ILE A C 1
ATOM 1374 O O . ILE A 1 170 ? -9.407 17.884 25.083 1.00 92.25 170 ILE A O 1
ATOM 1378 N N . PRO A 1 171 ? -11.097 17.517 26.531 1.00 93.62 171 PRO A N 1
ATOM 1379 C CA . PRO A 1 171 ? -10.222 17.251 27.669 1.00 93.62 171 PRO A CA 1
ATOM 1380 C C . PRO A 1 171 ? -9.310 16.038 27.408 1.00 93.62 171 PRO A C 1
ATOM 1382 O O . PRO A 1 171 ? -9.807 15.048 26.859 1.00 93.62 171 PRO A O 1
ATOM 1385 N N . PRO A 1 172 ? -8.019 16.070 27.796 1.00 93.06 172 PRO A N 1
ATOM 1386 C CA . PRO A 1 172 ? -7.070 14.982 27.540 1.00 93.06 172 PRO A CA 1
ATOM 1387 C C . PRO A 1 172 ? -7.574 13.603 27.978 1.00 93.06 172 PRO A C 1
ATOM 1389 O O . PRO A 1 172 ? -7.418 12.630 27.255 1.00 93.06 172 PRO A O 1
ATOM 1392 N N . GLU A 1 173 ? -8.284 13.515 29.102 1.00 93.88 173 GLU A N 1
ATOM 1393 C CA . GLU A 1 173 ? -8.846 12.266 29.623 1.00 93.88 173 GLU A CA 1
ATOM 1394 C C . GLU A 1 173 ? -9.893 11.608 28.707 1.00 93.88 173 GLU A C 1
ATOM 1396 O O . GLU A 1 173 ? -10.185 10.424 28.867 1.00 93.88 173 GLU A O 1
ATOM 1401 N N . LYS A 1 174 ? -10.451 12.357 27.749 1.00 94.62 174 LYS A N 1
ATOM 1402 C CA . LYS A 1 174 ? -11.391 11.871 26.729 1.00 94.62 174 LYS A CA 1
ATOM 1403 C C . LYS A 1 174 ? -10.729 11.618 25.372 1.00 94.62 174 LYS A C 1
ATOM 1405 O O . LYS A 1 174 ? -11.407 11.160 24.451 1.00 94.62 174 LYS A O 1
ATOM 1410 N N . VAL A 1 175 ? -9.442 11.928 25.224 1.00 96.56 175 VAL A N 1
ATOM 1411 C CA . VAL A 1 175 ? -8.685 11.727 23.987 1.00 96.56 175 VAL A CA 1
ATOM 1412 C C . VAL A 1 175 ? -8.174 10.292 23.937 1.00 96.56 175 VAL A C 1
ATOM 1414 O O . VAL A 1 175 ? -7.462 9.838 24.829 1.00 96.56 175 VAL A O 1
ATOM 1417 N N . PHE A 1 176 ? -8.491 9.587 22.856 1.00 96.88 176 PHE A N 1
ATOM 1418 C CA . PHE A 1 176 ? -7.881 8.298 22.552 1.00 96.88 176 PHE A CA 1
ATOM 1419 C C . PHE A 1 176 ? -6.518 8.478 21.876 1.00 96.88 176 PHE A C 1
ATOM 1421 O O . PHE A 1 176 ? -5.520 7.915 22.325 1.00 96.88 176 PHE A O 1
ATOM 1428 N N . PHE A 1 177 ? -6.451 9.310 20.836 1.00 96.19 177 PHE A N 1
ATOM 1429 C CA . PHE A 1 177 ? -5.186 9.782 20.278 1.00 96.19 177 PHE A CA 1
ATOM 1430 C C . PHE A 1 177 ? -5.319 11.165 19.654 1.00 96.19 177 PHE A C 1
ATOM 1432 O O . PHE A 1 177 ? -6.377 11.543 19.152 1.00 96.19 177 PHE A O 1
ATOM 1439 N N . GLN A 1 178 ? -4.206 11.888 19.629 1.00 95.38 178 GLN A N 1
ATOM 1440 C CA . GLN A 1 178 ? -4.040 13.136 18.910 1.00 95.38 178 GLN A CA 1
ATOM 1441 C C . GLN A 1 178 ? -2.694 13.117 18.186 1.00 95.38 178 GLN A C 1
ATOM 1443 O O . GLN A 1 178 ? -1.645 12.906 18.800 1.00 95.38 178 GLN A O 1
ATOM 1448 N N . LEU A 1 179 ? -2.737 13.318 16.872 1.00 93.62 179 LEU A N 1
ATOM 1449 C CA . LEU A 1 179 ? -1.602 13.160 15.970 1.00 93.62 179 LEU A CA 1
ATOM 1450 C C . LEU A 1 179 ? -1.460 14.392 15.078 1.00 93.62 179 LEU A C 1
ATOM 1452 O O . LEU A 1 179 ? -2.441 15.073 14.777 1.00 93.62 179 LEU A O 1
ATOM 1456 N N . LYS A 1 180 ? -0.233 14.630 14.618 1.00 90.56 180 LYS A N 1
ATOM 1457 C CA . LYS A 1 180 ? 0.109 15.675 13.659 1.00 90.56 180 LYS A CA 1
ATOM 1458 C C . LYS A 1 180 ? 0.939 15.098 12.519 1.00 90.56 180 LYS A C 1
ATOM 1460 O O . LYS A 1 180 ? 1.820 14.276 12.761 1.00 90.56 180 LYS A O 1
ATOM 1465 N N . ALA A 1 181 ? 0.677 15.519 11.283 1.00 84.12 181 ALA A N 1
ATOM 1466 C CA . ALA A 1 181 ? 1.434 15.113 10.091 1.00 84.12 181 ALA A CA 1
ATOM 1467 C C . ALA A 1 181 ? 1.630 13.585 9.967 1.00 84.12 181 ALA A C 1
ATOM 1469 O O . ALA A 1 181 ? 2.673 13.109 9.517 1.00 84.12 181 ALA A O 1
ATOM 1470 N N . SER A 1 182 ? 0.638 12.814 10.426 1.00 83.12 182 SER A N 1
ATOM 1471 C CA . SER A 1 182 ? 0.703 11.346 10.529 1.00 83.12 182 SER A CA 1
ATOM 1472 C C . SER A 1 182 ? -0.553 10.653 10.022 1.00 83.12 182 SER A C 1
ATOM 1474 O O . SER A 1 182 ? -0.744 9.465 10.270 1.00 83.12 182 SER A O 1
ATOM 1476 N N . SER A 1 183 ? -1.407 11.402 9.334 1.00 79.62 183 SER A N 1
ATOM 1477 C CA . SER A 1 183 ? -2.674 10.953 8.787 1.00 79.62 183 SER A CA 1
ATOM 1478 C C . SER A 1 183 ? -2.710 11.119 7.281 1.00 79.62 183 SER A C 1
ATOM 1480 O O . SER A 1 183 ? -2.083 12.014 6.708 1.00 79.62 183 SER A O 1
ATOM 1482 N N . MET A 1 184 ? -3.465 10.241 6.634 1.00 74.19 184 MET A N 1
ATOM 1483 C CA . MET A 1 184 ? -3.793 10.328 5.223 1.00 74.19 184 MET A CA 1
ATOM 1484 C C . MET A 1 184 ? -5.264 9.999 5.014 1.00 74.19 184 MET A C 1
ATOM 1486 O O . MET A 1 184 ? -5.814 9.078 5.618 1.00 74.19 184 MET A O 1
ATOM 1490 N N . GLY A 1 185 ? -5.890 10.777 4.138 1.00 71.50 185 GLY A N 1
ATOM 1491 C CA . GLY A 1 185 ? -7.324 10.738 3.899 1.00 71.50 185 GLY A CA 1
ATOM 1492 C C . GLY A 1 185 ? -7.912 12.143 3.901 1.00 71.50 185 GLY A C 1
ATOM 1493 O O . GLY A 1 185 ? -7.195 13.142 4.003 1.00 71.50 185 GLY A O 1
ATOM 1494 N N . ASN A 1 186 ? -9.230 12.211 3.769 1.00 75.25 186 ASN A N 1
ATOM 1495 C CA . ASN A 1 186 ? -9.954 13.475 3.687 1.00 75.25 186 ASN A CA 1
ATOM 1496 C C . ASN A 1 186 ? -10.027 14.178 5.026 1.00 75.25 186 ASN A C 1
ATOM 1498 O O . ASN A 1 186 ? -9.929 13.544 6.081 1.00 75.25 186 ASN A O 1
ATOM 1502 N N . SER A 1 187 ? -10.310 15.478 4.978 1.00 84.88 187 SER A N 1
ATOM 1503 C CA . SER A 1 187 ? -10.918 16.115 6.134 1.00 84.88 187 SER A CA 1
ATOM 1504 C C . SER A 1 187 ? -12.262 15.430 6.404 1.00 84.88 187 SER A C 1
ATOM 1506 O O . SER A 1 187 ? -13.187 15.527 5.601 1.00 8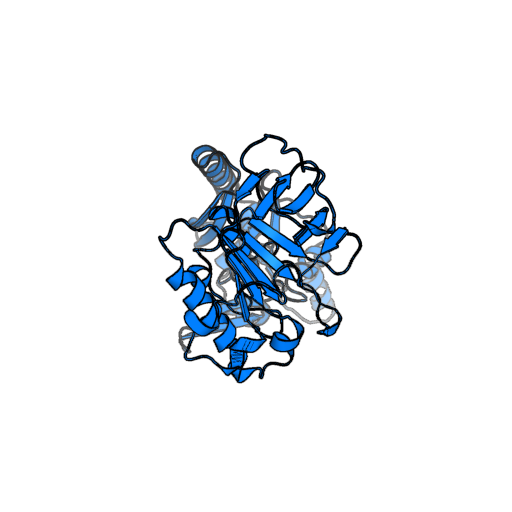4.88 187 SER A O 1
ATOM 1508 N N . VAL A 1 188 ? -12.354 14.677 7.503 1.00 87.19 188 VAL A N 1
ATOM 1509 C CA . VAL A 1 188 ? -13.548 13.894 7.854 1.00 87.19 188 VAL A CA 1
ATOM 1510 C C . VAL A 1 188 ? -13.838 13.949 9.352 1.00 87.19 188 VAL A C 1
ATOM 1512 O O . VAL A 1 188 ? -12.930 13.922 10.181 1.00 87.19 188 VAL A O 1
ATOM 1515 N N . ARG A 1 189 ? -15.127 14.028 9.697 1.00 91.75 189 ARG A N 1
ATOM 1516 C CA . ARG A 1 189 ? -15.645 13.774 11.044 1.00 91.75 189 ARG A CA 1
ATOM 1517 C C . ARG A 1 189 ? -16.482 12.507 10.978 1.00 91.75 189 ARG A C 1
ATOM 1519 O O . ARG A 1 189 ? -17.541 12.508 10.352 1.00 91.75 189 ARG A O 1
ATOM 1526 N N . LYS A 1 190 ? -16.028 11.439 11.628 1.00 91.38 190 LYS A N 1
ATOM 1527 C CA . LYS A 1 190 ? -16.649 10.114 11.539 1.00 91.38 190 LYS A CA 1
ATOM 1528 C C . LYS A 1 190 ? -16.851 9.514 12.923 1.00 91.38 190 LYS A C 1
ATOM 1530 O O . LYS A 1 190 ? -15.950 9.553 13.753 1.00 91.38 190 LYS A O 1
ATOM 1535 N N . LYS A 1 191 ? -18.036 8.960 13.184 1.00 95.19 191 LYS A N 1
ATOM 1536 C CA . LYS A 1 191 ? -18.282 8.189 14.411 1.00 95.19 191 LYS A CA 1
ATOM 1537 C C . LYS A 1 191 ? -17.574 6.844 14.310 1.00 95.19 191 LYS A C 1
ATOM 1539 O O . LYS A 1 191 ? -17.614 6.225 13.251 1.00 95.19 191 LYS A O 1
ATOM 1544 N N . ILE A 1 192 ? -16.972 6.397 15.404 1.00 96.62 192 ILE A N 1
ATOM 1545 C CA . ILE A 1 192 ? -16.341 5.084 15.522 1.00 96.62 192 ILE A CA 1
ATOM 1546 C C . ILE A 1 192 ? -17.183 4.258 16.485 1.00 96.62 192 ILE A C 1
ATOM 1548 O O . ILE A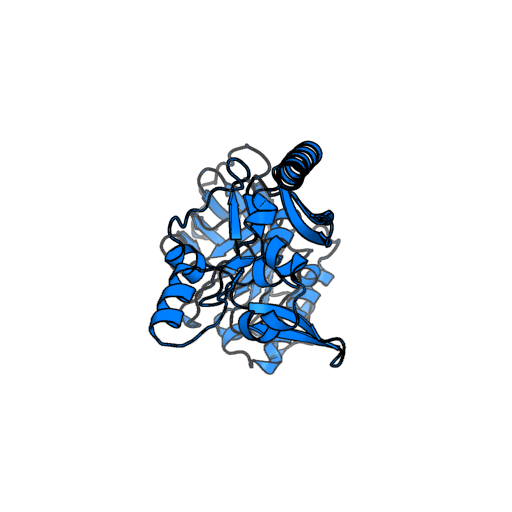 1 192 ? -17.405 4.658 17.623 1.00 96.62 192 ILE A O 1
ATOM 1552 N N . HIS A 1 193 ? -17.682 3.126 16.002 1.00 97.44 193 HIS A N 1
ATOM 1553 C CA . HIS A 1 193 ? -18.579 2.251 16.755 1.00 97.44 193 HIS A CA 1
ATOM 1554 C C . HIS A 1 193 ? -17.828 1.101 17.418 1.00 97.44 193 HIS A C 1
ATOM 1556 O O . HIS A 1 193 ? -18.292 0.562 18.415 1.00 97.44 193 HIS A O 1
ATOM 1562 N N . VAL A 1 194 ? -16.696 0.697 16.839 1.00 98.06 194 VAL A N 1
ATOM 1563 C CA . VAL A 1 194 ? -15.899 -0.433 17.311 1.00 98.06 194 VAL A CA 1
ATOM 1564 C C . VAL A 1 194 ? -14.426 -0.058 17.252 1.00 98.06 194 VAL A C 1
ATOM 1566 O O . VAL A 1 194 ? -13.950 0.434 16.227 1.00 98.06 194 VAL A O 1
ATOM 1569 N N . VAL A 1 195 ? -13.689 -0.349 18.319 1.00 98.12 195 VAL A N 1
ATOM 1570 C CA . VAL A 1 195 ? -12.229 -0.245 18.343 1.00 98.12 195 VAL A CA 1
ATOM 1571 C C . VAL A 1 195 ? -11.644 -1.638 18.528 1.00 98.12 195 VAL A C 1
ATOM 1573 O O . VAL A 1 195 ? -12.018 -2.374 19.440 1.00 98.12 195 VAL A O 1
ATOM 1576 N N . VAL A 1 196 ? -10.721 -2.004 17.644 1.00 98.38 196 VAL A N 1
ATOM 1577 C CA . VAL A 1 196 ? -9.954 -3.248 17.703 1.00 98.38 196 VAL A CA 1
ATOM 1578 C C . VAL A 1 196 ? -8.513 -2.881 18.009 1.00 98.38 196 VAL A C 1
ATOM 1580 O O . VAL A 1 196 ? -7.836 -2.296 17.171 1.00 98.38 196 VAL A O 1
ATOM 1583 N N . GLN A 1 197 ? -8.038 -3.208 19.205 1.00 97.88 197 GLN A N 1
ATOM 1584 C CA . GLN A 1 197 ? -6.655 -2.991 19.615 1.00 97.88 197 GLN A CA 1
ATOM 1585 C C . GLN A 1 197 ? -5.901 -4.314 19.635 1.00 97.88 197 GLN A C 1
ATOM 1587 O O . GLN A 1 197 ? -6.369 -5.295 20.217 1.00 97.88 197 GLN A O 1
ATOM 1592 N N . ILE A 1 198 ? -4.718 -4.315 19.029 1.00 96.75 198 ILE A N 1
ATOM 1593 C CA . ILE A 1 198 ? -3.759 -5.413 19.097 1.00 96.75 198 ILE A CA 1
ATOM 1594 C C . ILE A 1 198 ? -2.558 -4.921 19.901 1.00 96.75 198 ILE A C 1
ATOM 1596 O O . ILE A 1 198 ? -1.913 -3.947 19.518 1.00 96.75 198 ILE A O 1
ATOM 1600 N N . ASP A 1 199 ? -2.268 -5.590 21.014 1.00 94.69 199 ASP A N 1
ATOM 1601 C CA . ASP A 1 199 ? -1.112 -5.299 21.863 1.00 94.69 199 ASP A CA 1
ATOM 1602 C C . ASP A 1 199 ? 0.196 -5.540 21.081 1.00 94.69 199 ASP A C 1
ATOM 1604 O O . ASP A 1 199 ? 0.463 -6.686 20.687 1.00 94.69 199 ASP A O 1
ATOM 1608 N N . PRO A 1 200 ? 1.020 -4.497 20.842 1.00 90.56 200 PRO A N 1
ATOM 1609 C CA . PRO A 1 200 ? 2.237 -4.650 20.058 1.00 90.56 200 PRO A CA 1
ATOM 1610 C C . PRO A 1 200 ? 3.253 -5.579 20.712 1.00 90.56 200 PRO A C 1
ATOM 1612 O O . PRO A 1 200 ? 3.773 -6.468 20.042 1.00 90.56 200 PRO A O 1
ATOM 1615 N N . VAL A 1 201 ? 3.502 -5.429 22.014 1.00 90.69 201 VAL A N 1
ATOM 1616 C CA . VAL A 1 201 ? 4.496 -6.231 22.742 1.00 90.69 201 VAL A CA 1
ATOM 1617 C C . VAL A 1 201 ? 4.140 -7.711 22.639 1.00 90.69 201 VAL A C 1
ATOM 1619 O O . VAL A 1 201 ? 4.954 -8.518 22.189 1.00 90.69 201 VAL A O 1
ATOM 1622 N N . LYS A 1 202 ? 2.881 -8.059 22.924 1.00 94.19 202 LYS A N 1
ATOM 1623 C CA . LYS A 1 202 ? 2.412 -9.447 22.831 1.00 94.19 202 LYS A CA 1
ATOM 1624 C C . LYS A 1 202 ? 2.452 -9.978 21.409 1.00 94.19 202 LYS A C 1
ATOM 1626 O O . LYS A 1 202 ? 2.765 -11.149 21.229 1.00 94.19 202 LYS A O 1
ATOM 1631 N N . TYR A 1 203 ? 2.143 -9.158 20.403 1.00 93.44 203 TYR A N 1
ATOM 1632 C CA . TYR A 1 203 ? 2.240 -9.569 19.002 1.00 93.44 203 TYR A CA 1
ATOM 1633 C C . TYR A 1 203 ? 3.679 -9.913 18.601 1.00 93.44 203 TYR A C 1
ATOM 1635 O O . TYR A 1 203 ? 3.911 -10.927 17.939 1.00 93.44 203 TYR A O 1
ATOM 1643 N N . TYR A 1 204 ? 4.657 -9.097 19.002 1.00 89.06 204 TYR A N 1
ATOM 1644 C CA . TYR A 1 204 ? 6.056 -9.334 18.649 1.00 89.06 204 TYR A CA 1
ATOM 1645 C C . TYR A 1 204 ? 6.679 -10.496 19.430 1.00 89.06 204 TYR A C 1
ATOM 1647 O O . TYR A 1 204 ? 7.443 -11.254 18.832 1.00 89.06 204 TYR A O 1
ATOM 1655 N N . GLU A 1 205 ? 6.286 -10.703 20.691 1.00 91.50 205 GLU A N 1
ATOM 1656 C CA . GLU A 1 205 ? 6.649 -11.881 21.498 1.00 91.50 205 GLU A CA 1
ATOM 1657 C C . GLU A 1 205 ? 5.950 -13.172 21.031 1.00 91.50 205 GLU A C 1
ATOM 1659 O O . GLU A 1 205 ? 6.387 -14.281 21.355 1.00 91.50 205 GLU A O 1
ATOM 1664 N N . TYR A 1 206 ? 4.864 -13.055 20.260 1.00 93.19 206 TYR A N 1
ATOM 1665 C CA . TYR A 1 206 ? 4.104 -14.205 19.792 1.00 93.19 206 TYR A CA 1
ATOM 1666 C C . TYR A 1 206 ? 4.927 -15.067 18.818 1.00 93.19 206 TYR A C 1
ATOM 1668 O O . TYR A 1 206 ? 5.556 -14.523 17.900 1.00 93.19 206 TYR A O 1
ATOM 1676 N N . PRO A 1 207 ? 4.911 -16.413 18.947 1.00 92.88 207 PRO A N 1
ATOM 1677 C CA . PRO A 1 207 ? 5.726 -17.283 18.107 1.00 92.88 207 PRO A CA 1
ATOM 1678 C C . PRO A 1 207 ? 5.507 -17.021 16.618 1.00 92.88 207 PRO A C 1
ATOM 1680 O O . PRO A 1 207 ? 4.372 -17.048 16.143 1.00 92.88 207 PRO A O 1
ATOM 1683 N N . HIS A 1 208 ? 6.598 -16.843 15.866 1.00 87.62 208 HIS A N 1
ATOM 1684 C CA . HIS A 1 208 ? 6.558 -16.510 14.437 1.00 87.62 208 HIS A CA 1
ATOM 1685 C C . HIS A 1 208 ? 5.607 -17.422 13.641 1.00 87.62 208 HIS A C 1
ATOM 1687 O O . HIS A 1 208 ? 4.741 -16.943 12.913 1.00 87.62 208 HIS A O 1
ATOM 1693 N N . ALA A 1 209 ? 5.696 -18.741 13.855 1.00 89.12 209 ALA A N 1
ATOM 1694 C CA . ALA A 1 209 ? 4.855 -19.739 13.185 1.00 89.12 209 ALA A CA 1
ATOM 1695 C C . ALA A 1 209 ? 3.344 -19.572 13.442 1.00 89.12 209 ALA A C 1
ATOM 1697 O O . ALA A 1 209 ? 2.531 -20.092 12.681 1.00 89.12 209 ALA A O 1
ATOM 1698 N N . LYS A 1 210 ? 2.961 -18.858 14.505 1.00 92.81 210 LYS A N 1
ATOM 1699 C CA . LYS A 1 210 ? 1.569 -18.603 14.874 1.00 92.81 210 LYS A CA 1
ATOM 1700 C C . LYS A 1 210 ? 1.084 -17.203 14.502 1.00 92.81 210 LYS A C 1
ATOM 1702 O O . LYS A 1 210 ? -0.119 -16.983 14.546 1.00 92.81 210 LYS A O 1
ATOM 1707 N N . LYS A 1 211 ? 1.944 -16.265 14.079 1.00 90.25 211 LYS A N 1
ATOM 1708 C CA . LYS A 1 211 ? 1.538 -14.871 13.786 1.00 90.25 211 LYS A CA 1
ATOM 1709 C C . LYS A 1 211 ? 0.430 -14.748 12.732 1.00 90.25 211 LYS A C 1
ATOM 1711 O O . LYS A 1 211 ? -0.373 -13.823 12.799 1.00 90.25 211 LYS A O 1
ATOM 1716 N N . HIS A 1 212 ? 0.296 -15.721 11.828 1.00 92.00 212 HIS A N 1
ATOM 1717 C CA . HIS A 1 212 ? -0.839 -15.791 10.898 1.00 92.00 212 HIS A CA 1
ATOM 1718 C C . HIS A 1 212 ? -2.207 -15.926 11.591 1.00 92.00 212 HIS A C 1
ATOM 1720 O O . HIS A 1 212 ? -3.205 -15.463 11.045 1.00 92.00 212 HIS A O 1
ATOM 1726 N N . GLN A 1 213 ? -2.269 -16.485 12.804 1.00 95.56 213 GLN A N 1
ATOM 1727 C CA . GLN A 1 213 ? -3.507 -16.546 13.582 1.00 95.56 213 GLN A CA 1
ATOM 1728 C C . GLN A 1 213 ? -4.008 -15.154 13.988 1.00 95.56 213 GLN A C 1
ATOM 1730 O O . GLN A 1 213 ? -5.213 -14.952 14.070 1.00 95.56 213 GLN A O 1
ATOM 1735 N N . ALA A 1 214 ? -3.116 -14.178 14.200 1.00 96.12 214 ALA A N 1
ATOM 1736 C CA . ALA A 1 214 ? -3.525 -12.801 14.481 1.00 96.12 214 ALA A CA 1
ATOM 1737 C C . ALA A 1 214 ? -4.229 -12.173 13.265 1.00 96.12 214 ALA A C 1
ATOM 1739 O O . ALA A 1 214 ? -5.264 -11.526 13.416 1.00 96.12 214 ALA A O 1
ATOM 1740 N N . ALA A 1 215 ? -3.722 -12.425 12.053 1.00 95.56 215 ALA A N 1
ATOM 1741 C CA . ALA A 1 215 ? -4.387 -12.012 10.816 1.00 95.56 215 ALA A CA 1
ATOM 1742 C C . ALA A 1 215 ? -5.742 -12.723 10.636 1.00 95.56 215 ALA A C 1
ATOM 1744 O O . ALA A 1 215 ? -6.730 -12.089 10.266 1.00 95.56 215 ALA A O 1
ATOM 1745 N N . GLU A 1 216 ? -5.825 -14.016 10.972 1.00 96.69 216 GLU A N 1
ATOM 1746 C CA . GLU A 1 216 ? -7.094 -14.753 10.983 1.00 96.69 216 GLU A CA 1
ATOM 1747 C C . GLU A 1 216 ? -8.096 -14.157 11.987 1.00 96.69 216 GLU A C 1
ATOM 1749 O O . GLU A 1 216 ? -9.283 -14.042 11.679 1.00 96.69 216 GLU A O 1
ATOM 1754 N N . ALA A 1 217 ? -7.634 -13.730 13.164 1.00 98.00 217 ALA A N 1
ATOM 1755 C CA . ALA A 1 217 ? -8.481 -13.090 14.164 1.00 98.00 217 ALA A CA 1
ATOM 1756 C C . ALA A 1 217 ? -9.053 -11.759 13.650 1.00 98.00 217 ALA A C 1
ATOM 1758 O O . ALA A 1 217 ? -10.253 -11.520 13.788 1.00 98.00 217 ALA A O 1
ATOM 1759 N N . VAL A 1 218 ? -8.230 -10.932 12.991 1.00 98.00 218 VAL A N 1
ATOM 1760 C CA . VAL A 1 218 ? -8.692 -9.695 12.336 1.00 98.00 218 VAL A CA 1
ATOM 1761 C C . VAL A 1 218 ? -9.737 -9.994 11.267 1.00 98.00 218 VAL A C 1
ATOM 1763 O O . VAL A 1 218 ? -10.797 -9.372 11.280 1.00 98.00 218 VAL A O 1
ATOM 1766 N N . ARG A 1 219 ? -9.505 -11.001 10.415 1.00 97.50 219 ARG A N 1
ATOM 1767 C CA . ARG A 1 219 ? -10.487 -11.432 9.412 1.00 97.50 219 ARG A CA 1
ATOM 1768 C C . ARG A 1 219 ? -11.822 -11.827 10.047 1.00 97.50 219 ARG A C 1
ATOM 1770 O O . ARG A 1 219 ? -12.868 -11.414 9.556 1.00 97.50 219 ARG A O 1
ATOM 1777 N N . ARG A 1 220 ? -11.806 -12.600 11.139 1.00 98.06 220 ARG A N 1
ATOM 1778 C CA . ARG A 1 220 ? -13.030 -13.014 11.850 1.00 98.06 220 ARG A CA 1
ATOM 1779 C C . ARG A 1 220 ? -13.785 -11.824 12.438 1.00 98.06 220 ARG A C 1
ATOM 1781 O O . ARG A 1 220 ? -15.005 -11.784 12.330 1.00 98.06 220 ARG A O 1
ATOM 1788 N N . ILE A 1 221 ? -13.079 -10.847 13.011 1.00 98.19 221 ILE A N 1
ATOM 1789 C CA . ILE A 1 221 ? -13.689 -9.608 13.521 1.00 98.19 221 ILE A CA 1
ATOM 1790 C C . ILE A 1 221 ? -14.314 -8.804 12.374 1.00 98.19 221 ILE A C 1
ATOM 1792 O O . ILE A 1 221 ? -15.456 -8.360 12.472 1.00 98.19 221 ILE A O 1
ATOM 1796 N N . ASN A 1 222 ? -13.585 -8.653 11.270 1.00 96.56 222 ASN A N 1
ATOM 1797 C CA . ASN A 1 222 ? -14.065 -8.002 10.058 1.00 96.56 222 ASN A CA 1
ATOM 1798 C C . ASN A 1 222 ? -15.327 -8.686 9.506 1.00 96.56 222 ASN A C 1
ATOM 1800 O O . ASN A 1 222 ? -16.314 -8.012 9.224 1.00 96.56 222 ASN A O 1
ATOM 1804 N N . ASP A 1 223 ? -15.324 -10.017 9.398 1.00 96.75 223 ASP A N 1
ATOM 1805 C CA . ASP A 1 223 ? -16.468 -10.793 8.911 1.00 96.75 223 ASP A CA 1
ATOM 1806 C C . ASP A 1 223 ? -17.660 -10.705 9.877 1.00 96.75 223 ASP A C 1
ATOM 1808 O O . ASP A 1 223 ? -18.799 -10.617 9.423 1.00 96.75 223 ASP A O 1
ATOM 1812 N N . TYR A 1 224 ? -17.406 -10.669 11.190 1.00 97.50 224 TYR A N 1
ATOM 1813 C CA . TYR A 1 224 ? -18.439 -10.512 12.214 1.00 97.50 224 TYR A CA 1
ATOM 1814 C C . TYR A 1 224 ? -19.201 -9.195 12.045 1.00 97.50 224 TYR A C 1
ATOM 1816 O O . TYR A 1 224 ? -20.428 -9.211 11.995 1.00 97.50 224 TYR A O 1
ATOM 1824 N N . TYR A 1 225 ? -18.503 -8.064 11.910 1.00 97.12 225 TYR A N 1
ATOM 1825 C CA . TYR A 1 225 ? -19.140 -6.745 11.794 1.00 97.12 225 TYR A CA 1
ATOM 1826 C C . TYR A 1 225 ? -19.577 -6.361 10.376 1.00 97.12 225 TYR A C 1
ATOM 1828 O O . TYR A 1 225 ? -20.303 -5.374 10.200 1.00 97.12 225 TYR A O 1
ATOM 1836 N N . ARG A 1 226 ? -19.168 -7.119 9.355 1.00 93.88 226 ARG A N 1
ATOM 1837 C CA . ARG A 1 226 ? -19.520 -6.844 7.960 1.00 93.88 226 ARG A CA 1
ATOM 1838 C C . ARG A 1 226 ? -21.041 -6.768 7.791 1.00 93.88 226 ARG A C 1
ATOM 1840 O O . ARG A 1 226 ? -21.776 -7.677 8.158 1.00 93.88 226 ARG A O 1
ATOM 1847 N N . GLY A 1 227 ? -21.511 -5.672 7.197 1.00 91.12 227 GLY A N 1
ATOM 1848 C CA . GLY A 1 227 ? -22.935 -5.446 6.932 1.00 91.12 227 GLY A CA 1
ATOM 1849 C C . GLY A 1 227 ? -23.764 -4.992 8.139 1.00 91.12 227 GLY A C 1
ATOM 1850 O O . GLY A 1 227 ? -24.955 -4.750 7.977 1.00 91.12 227 GLY A O 1
ATOM 1851 N N . GLN A 1 228 ? -23.164 -4.811 9.322 1.00 95.31 228 GLN A N 1
ATOM 1852 C CA . GLN A 1 228 ? -23.874 -4.305 10.507 1.00 95.31 228 GLN A CA 1
ATOM 1853 C C . GLN A 1 228 ? -23.996 -2.770 10.552 1.00 95.31 228 GLN A C 1
ATOM 1855 O O . GLN A 1 228 ? -24.569 -2.230 11.495 1.00 95.31 228 GLN A O 1
ATOM 1860 N N . GLY A 1 229 ? -23.431 -2.052 9.574 1.00 92.69 229 GLY A N 1
ATOM 1861 C CA . GLY A 1 229 ? -23.427 -0.583 9.554 1.00 92.69 229 GLY A CA 1
ATOM 1862 C C . GLY A 1 229 ? -22.590 0.057 10.669 1.00 92.69 229 GLY A C 1
ATOM 1863 O O . GLY A 1 229 ? -22.792 1.226 10.986 1.00 92.69 229 GLY A O 1
ATOM 1864 N N . LYS A 1 230 ? -21.676 -0.706 11.282 1.00 95.31 230 LYS A N 1
ATOM 1865 C CA . LYS A 1 230 ? -20.721 -0.204 12.272 1.00 95.31 230 LYS A CA 1
ATOM 1866 C C . LYS A 1 230 ? -19.449 0.270 11.581 1.00 95.31 230 LYS A C 1
ATOM 1868 O O . LYS A 1 230 ? -18.989 -0.337 10.622 1.00 95.31 230 LYS A O 1
ATOM 1873 N N . GLU A 1 231 ? -18.881 1.336 12.123 1.00 95.69 231 GLU A N 1
ATOM 1874 C CA . GLU A 1 231 ? -17.616 1.914 11.670 1.00 95.69 231 GLU A CA 1
ATOM 1875 C C . GLU A 1 231 ? -16.510 1.435 12.607 1.00 95.69 231 GLU A C 1
ATOM 1877 O O . GLU A 1 231 ? -16.585 1.674 13.819 1.00 95.69 231 GLU A O 1
ATOM 1882 N N . LEU A 1 232 ? -15.524 0.725 12.064 1.00 97.56 232 LEU A N 1
ATOM 1883 C CA . LEU A 1 232 ? -14.491 0.047 12.846 1.00 97.56 232 LEU A CA 1
ATOM 1884 C C . LEU A 1 232 ? -13.159 0.781 12.715 1.00 97.56 232 LEU A C 1
ATOM 1886 O O . LEU A 1 232 ? -12.768 1.197 11.625 1.00 97.56 232 LEU A O 1
ATOM 1890 N N . LEU A 1 233 ? -12.425 0.842 13.818 1.00 97.38 233 LEU A N 1
ATOM 1891 C CA . LEU A 1 233 ? -11.061 1.344 13.872 1.00 97.38 233 LEU A CA 1
ATOM 1892 C C . LEU A 1 233 ? -10.107 0.234 14.325 1.00 97.38 233 LEU A C 1
ATOM 1894 O O . LEU A 1 233 ? -10.287 -0.329 15.406 1.00 97.38 233 LEU A O 1
ATOM 1898 N N . LEU A 1 234 ? -9.085 -0.062 13.522 1.00 97.56 234 LEU A N 1
ATOM 1899 C CA . LEU A 1 234 ? -8.034 -1.025 13.856 1.00 97.56 234 LEU A CA 1
ATOM 1900 C C . LEU A 1 234 ? -6.770 -0.313 14.340 1.00 97.56 234 LEU A C 1
ATOM 1902 O O . LEU A 1 234 ? -6.162 0.435 13.585 1.00 97.56 234 LEU A O 1
ATOM 1906 N N . MET A 1 235 ? -6.324 -0.621 15.554 1.00 96.50 235 MET A N 1
ATOM 1907 C CA . MET A 1 235 ? -4.990 -0.289 16.052 1.00 96.50 235 MET A CA 1
ATOM 1908 C C . MET A 1 235 ? -4.102 -1.529 15.907 1.00 96.50 235 MET A C 1
ATOM 1910 O O . MET A 1 235 ? -4.280 -2.511 16.632 1.00 96.50 235 MET A O 1
ATOM 1914 N N . THR A 1 236 ? -3.175 -1.504 14.951 1.00 93.50 236 THR A N 1
ATOM 1915 C CA . THR A 1 236 ? -2.351 -2.662 14.565 1.00 93.50 236 THR A CA 1
ATOM 1916 C C . THR A 1 236 ? -0.866 -2.417 14.839 1.00 93.50 236 THR A C 1
ATOM 1918 O O . THR A 1 236 ? -0.394 -1.301 14.628 1.00 93.50 236 THR A O 1
ATOM 1921 N N . PRO A 1 237 ? -0.091 -3.430 15.264 1.00 90.38 237 PRO A N 1
ATOM 1922 C CA . PRO A 1 237 ? 1.351 -3.300 15.412 1.00 90.38 237 PRO A CA 1
ATOM 1923 C C . PRO A 1 237 ? 2.052 -3.262 14.058 1.00 90.38 237 PRO A C 1
ATOM 1925 O O . PRO A 1 237 ? 1.811 -4.115 13.198 1.00 90.38 237 PRO A O 1
ATOM 1928 N N . GLY A 1 238 ? 2.976 -2.313 13.909 1.00 85.69 238 GLY A N 1
ATOM 1929 C CA . GLY A 1 238 ? 3.822 -2.217 12.724 1.00 85.69 238 GLY A CA 1
ATOM 1930 C C . GLY A 1 238 ? 3.029 -2.031 11.429 1.00 85.69 238 GLY A C 1
ATOM 1931 O O . GLY A 1 238 ? 1.937 -1.465 11.416 1.00 85.69 238 GLY A O 1
ATOM 1932 N N . ARG A 1 239 ? 3.599 -2.532 10.335 1.00 83.75 239 ARG A N 1
ATOM 1933 C CA . ARG A 1 239 ? 3.081 -2.377 8.979 1.00 83.75 239 ARG A CA 1
ATOM 1934 C C . ARG A 1 239 ? 1.895 -3.299 8.703 1.00 83.75 239 ARG A C 1
ATOM 1936 O O . ARG A 1 239 ? 2.026 -4.522 8.812 1.00 83.75 239 ARG A O 1
ATOM 1943 N N . ILE A 1 240 ? 0.762 -2.748 8.269 1.00 88.75 240 ILE A N 1
ATOM 1944 C CA . ILE A 1 240 ? -0.376 -3.570 7.847 1.00 88.75 240 ILE A CA 1
ATOM 1945 C C . ILE A 1 240 ? -0.181 -4.109 6.426 1.00 88.75 240 ILE A C 1
ATOM 1947 O O . ILE A 1 240 ? 0.307 -3.414 5.537 1.00 88.75 240 ILE A O 1
ATOM 1951 N N . GLY A 1 241 ? -0.566 -5.363 6.194 1.00 86.31 241 GLY A N 1
ATOM 1952 C CA . GLY A 1 241 ? -0.519 -5.963 4.859 1.00 86.31 241 GLY A CA 1
ATOM 1953 C C . GLY A 1 241 ? 0.874 -6.370 4.378 1.00 86.31 241 GLY A C 1
ATOM 1954 O O . GLY A 1 241 ? 1.095 -6.528 3.180 1.00 86.31 241 GLY A O 1
ATOM 1955 N N . THR A 1 242 ? 1.822 -6.535 5.300 1.00 82.06 242 THR A N 1
ATOM 1956 C CA . THR A 1 242 ? 3.171 -7.042 5.010 1.00 82.06 242 THR A CA 1
ATOM 1957 C C . THR A 1 242 ? 3.164 -8.549 4.719 1.00 82.06 242 THR A C 1
ATOM 1959 O O . THR A 1 242 ? 2.407 -9.305 5.322 1.00 82.06 242 THR A O 1
ATOM 1962 N N . SER A 1 243 ? 4.044 -9.024 3.835 1.00 81.44 243 SER A N 1
ATOM 1963 C CA . SER A 1 243 ? 4.304 -10.465 3.669 1.00 81.44 243 SER A CA 1
ATOM 1964 C C . SER A 1 243 ? 5.179 -11.047 4.786 1.00 81.44 243 SER A C 1
ATOM 1966 O O . SER A 1 243 ? 5.160 -12.259 4.994 1.00 81.44 243 SER A O 1
ATOM 1968 N N . SER A 1 244 ? 5.901 -10.195 5.523 1.00 82.44 244 SER A N 1
ATOM 1969 C CA . SER A 1 244 ? 6.779 -10.571 6.636 1.00 82.44 244 SER A CA 1
ATOM 1970 C C . SER A 1 244 ? 6.116 -10.219 7.977 1.00 82.44 244 SER A C 1
ATOM 1972 O O . SER A 1 244 ? 6.105 -9.035 8.332 1.00 82.44 244 SER A O 1
ATOM 1974 N N . PRO A 1 245 ? 5.604 -11.198 8.756 1.00 85.75 245 PRO A N 1
ATOM 1975 C CA . PRO A 1 245 ? 4.878 -10.958 10.017 1.00 85.75 245 PRO A CA 1
ATOM 1976 C C . PRO A 1 245 ? 5.706 -10.281 11.124 1.00 85.75 245 PRO A C 1
ATOM 1978 O O . PRO A 1 245 ? 5.196 -9.897 12.175 1.00 85.75 245 PRO A O 1
ATOM 1981 N N . GLU A 1 246 ? 7.011 -10.182 10.916 1.00 82.44 246 GLU A N 1
ATOM 1982 C CA . GLU A 1 246 ? 7.978 -9.542 11.805 1.00 82.44 246 GLU A CA 1
ATOM 1983 C C . GLU A 1 246 ? 8.022 -8.022 11.621 1.00 82.44 246 GLU A C 1
ATOM 1985 O O . GLU A 1 246 ? 8.473 -7.328 12.521 1.00 82.44 246 GLU A O 1
ATOM 1990 N N . LEU A 1 247 ? 7.502 -7.508 10.500 1.00 80.62 247 LEU A N 1
ATOM 1991 C CA . LEU A 1 247 ? 7.364 -6.069 10.243 1.00 80.62 247 LEU A CA 1
ATOM 1992 C C . LEU A 1 247 ? 5.988 -5.525 10.660 1.00 80.62 247 LEU A C 1
ATOM 1994 O O . LEU A 1 247 ? 5.772 -4.316 10.652 1.00 80.62 247 LEU A O 1
ATOM 1998 N N . GLY A 1 248 ? 5.035 -6.405 10.973 1.00 87.44 248 GLY A N 1
ATOM 1999 C CA . GLY A 1 248 ? 3.656 -6.046 11.289 1.00 87.44 248 GLY A CA 1
ATOM 2000 C C . GLY A 1 248 ? 2.669 -7.143 10.907 1.00 87.44 248 GLY A C 1
ATOM 2001 O O . GLY A 1 248 ? 3.048 -8.309 10.784 1.00 87.44 248 GLY A O 1
ATOM 2002 N N . LEU A 1 249 ? 1.397 -6.784 10.747 1.00 90.69 249 LEU A N 1
ATOM 2003 C CA . LEU A 1 249 ? 0.295 -7.733 10.602 1.00 90.69 249 LEU A CA 1
ATOM 2004 C C . LEU A 1 249 ? 0.087 -8.198 9.137 1.00 90.69 249 LEU A C 1
ATOM 2006 O O . LEU A 1 249 ? -0.238 -7.373 8.275 1.00 90.69 249 LEU A O 1
ATOM 2010 N N . PRO A 1 250 ? 0.186 -9.512 8.837 1.00 90.88 250 PRO A N 1
ATOM 2011 C CA . PRO A 1 250 ? 0.128 -10.044 7.473 1.00 90.88 250 PRO A CA 1
ATOM 2012 C C . PRO A 1 250 ? -1.310 -10.320 6.994 1.00 90.88 250 PRO A C 1
ATOM 2014 O O . PRO A 1 250 ? -1.697 -11.468 6.765 1.00 90.88 250 PRO A O 1
ATOM 2017 N N . VAL A 1 251 ? -2.118 -9.268 6.868 1.00 92.19 251 VAL A N 1
ATOM 2018 C CA . VAL A 1 2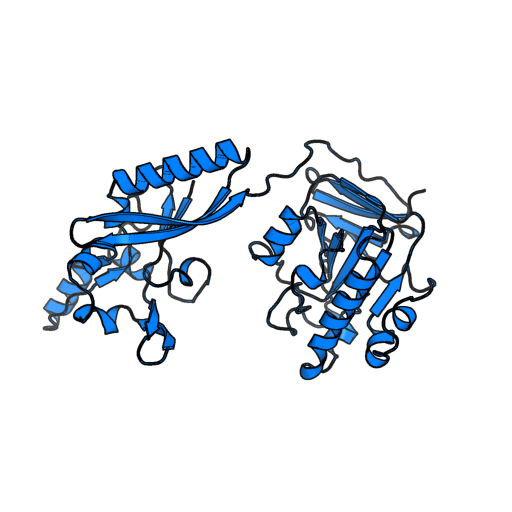51 ? -3.506 -9.333 6.366 1.00 92.19 251 VAL A CA 1
ATOM 2019 C C . VAL A 1 251 ? -3.601 -9.031 4.870 1.00 92.19 251 VAL A C 1
ATOM 2021 O O . VAL A 1 251 ? -2.764 -8.336 4.299 1.00 92.19 251 VAL A O 1
ATOM 2024 N N . ARG A 1 252 ? -4.653 -9.519 4.216 1.00 90.12 252 ARG A N 1
ATOM 2025 C CA . ARG A 1 252 ? -5.055 -9.094 2.868 1.00 90.12 252 ARG A CA 1
ATOM 2026 C C . ARG A 1 252 ? -6.126 -8.013 2.974 1.00 90.12 252 ARG A C 1
ATOM 2028 O O . ARG A 1 252 ? -6.828 -7.941 3.976 1.00 90.12 252 ARG A O 1
ATOM 2035 N N . PHE A 1 253 ? -6.337 -7.241 1.910 1.00 86.75 253 PHE A N 1
ATOM 2036 C CA . PHE A 1 253 ? -7.366 -6.194 1.905 1.00 86.75 253 PHE A CA 1
ATOM 2037 C C . PHE A 1 253 ? -8.769 -6.746 2.236 1.00 86.75 253 PHE A C 1
ATOM 2039 O O . PHE A 1 253 ? -9.511 -6.169 3.025 1.00 86.75 253 PHE A O 1
ATOM 2046 N N . ALA A 1 254 ? -9.108 -7.938 1.730 1.00 87.69 254 ALA A N 1
ATOM 2047 C CA . ALA A 1 254 ? -10.381 -8.606 2.026 1.00 87.69 254 ALA A CA 1
ATOM 2048 C C . ALA A 1 254 ? -10.593 -8.942 3.520 1.00 87.69 254 ALA A C 1
ATOM 2050 O O . ALA A 1 254 ? -11.743 -9.084 3.950 1.00 87.69 254 ALA A O 1
ATOM 2051 N N . ASP A 1 255 ? -9.508 -9.050 4.295 1.00 92.25 255 ASP A N 1
ATOM 2052 C CA . ASP A 1 255 ? -9.539 -9.317 5.737 1.00 92.25 255 ASP A CA 1
ATOM 2053 C C . ASP A 1 255 ? -9.831 -8.049 6.553 1.00 92.25 255 ASP A C 1
ATOM 2055 O O . ASP A 1 255 ? -10.154 -8.153 7.734 1.00 92.25 255 ASP A O 1
ATOM 2059 N N . ILE A 1 256 ? -9.720 -6.867 5.935 1.00 93.25 256 ILE A N 1
ATOM 2060 C CA . ILE A 1 256 ? -9.871 -5.561 6.589 1.00 93.25 256 ILE A CA 1
ATOM 2061 C C . ILE A 1 256 ? -10.877 -4.627 5.899 1.00 93.25 256 ILE A C 1
ATOM 2063 O O . ILE A 1 256 ? -11.051 -3.493 6.327 1.00 93.25 256 ILE A O 1
ATOM 2067 N N . GLY A 1 257 ? -11.567 -5.077 4.851 1.00 88.12 257 GLY A N 1
ATOM 2068 C CA . GLY A 1 257 ? -12.455 -4.220 4.055 1.00 88.12 257 GLY A CA 1
ATOM 2069 C C . GLY A 1 257 ? -13.714 -3.705 4.772 1.00 88.12 257 GLY A C 1
ATOM 2070 O O . GLY A 1 257 ? -14.413 -2.868 4.215 1.00 88.12 257 GLY A O 1
ATOM 2071 N N . ALA A 1 258 ? -14.046 -4.206 5.967 1.00 91.69 258 ALA A N 1
ATOM 2072 C CA . ALA A 1 258 ? -15.099 -3.649 6.825 1.00 91.69 258 ALA A CA 1
ATOM 2073 C C . ALA A 1 258 ? -14.572 -2.591 7.813 1.00 91.69 258 ALA A C 1
ATOM 2075 O O . ALA A 1 258 ? -15.366 -1.995 8.540 1.00 91.69 258 ALA A O 1
ATOM 2076 N N . PHE A 1 259 ? -13.253 -2.378 7.877 1.00 95.00 259 PHE A N 1
ATOM 2077 C CA . PHE A 1 259 ? -12.678 -1.314 8.685 1.00 95.00 259 PHE A CA 1
ATOM 2078 C C . PHE A 1 259 ? -12.834 0.032 8.003 1.00 95.00 259 PHE A C 1
ATOM 2080 O O . PHE A 1 259 ? -12.659 0.172 6.801 1.00 95.00 259 PHE A O 1
ATOM 2087 N N . SER A 1 260 ? -13.137 1.028 8.817 1.00 92.88 260 SER A N 1
ATOM 2088 C CA . SER A 1 260 ? -13.325 2.415 8.404 1.00 92.88 260 SER A CA 1
ATOM 2089 C C . SER A 1 260 ? -12.073 3.238 8.636 1.00 92.88 260 SER A C 1
ATOM 2091 O O . SER A 1 260 ? -11.902 4.282 8.014 1.00 92.88 260 SER A O 1
ATOM 2093 N N . GLY A 1 261 ? -11.220 2.768 9.547 1.00 93.06 261 GLY A N 1
ATOM 2094 C CA . GLY A 1 261 ? -9.948 3.374 9.867 1.00 93.06 261 GLY A CA 1
ATOM 2095 C C . GLY A 1 261 ? -8.910 2.360 10.316 1.00 93.06 261 GLY A C 1
ATOM 2096 O O . GLY A 1 261 ? -9.228 1.364 10.973 1.00 93.06 261 GLY A O 1
ATOM 2097 N N . ILE A 1 262 ? -7.655 2.645 9.990 1.00 94.00 262 ILE A N 1
ATOM 2098 C CA . ILE A 1 262 ? -6.499 1.841 10.374 1.00 94.00 262 ILE A CA 1
ATOM 2099 C C . ILE A 1 262 ? -5.421 2.762 10.932 1.00 94.00 262 ILE A C 1
ATOM 2101 O O . ILE A 1 262 ? -5.054 3.765 10.323 1.00 94.00 262 ILE A O 1
ATOM 2105 N N . CYS A 1 263 ? -4.898 2.390 12.090 1.00 92.56 263 CYS A N 1
ATOM 2106 C CA . CYS A 1 263 ? -3.810 3.067 12.765 1.00 92.56 263 CYS A CA 1
ATOM 2107 C C . CYS A 1 263 ? -2.664 2.079 12.986 1.00 92.56 263 CYS A C 1
ATOM 2109 O O . CYS A 1 263 ? -2.773 1.166 13.809 1.00 92.56 263 CYS A O 1
ATOM 2111 N N . GLU A 1 264 ? -1.561 2.271 12.270 1.00 91.69 264 GLU A N 1
ATOM 2112 C CA . GLU A 1 264 ? -0.315 1.550 12.534 1.00 91.69 264 GLU A CA 1
ATOM 2113 C C . GLU A 1 264 ? 0.354 2.131 13.783 1.00 91.69 264 GLU A C 1
ATOM 2115 O O . GLU A 1 264 ? 0.573 3.338 13.885 1.00 91.69 264 GLU A O 1
ATOM 2120 N N . VAL A 1 265 ? 0.660 1.285 14.761 1.00 88.88 265 VAL A N 1
ATOM 2121 C CA . VAL A 1 265 ? 1.210 1.699 16.054 1.00 88.88 265 VAL A CA 1
ATOM 2122 C C . VAL A 1 265 ? 2.684 1.322 16.132 1.00 88.88 265 VAL A C 1
ATOM 2124 O O . VAL A 1 265 ? 3.056 0.155 15.966 1.00 88.88 265 VAL A O 1
ATOM 2127 N N . SER A 1 266 ? 3.513 2.329 16.407 1.00 79.44 266 SER A N 1
ATOM 2128 C CA . SER A 1 266 ? 4.917 2.176 16.782 1.00 79.44 266 SER A CA 1
ATOM 2129 C C . SER A 1 266 ? 5.031 1.931 18.285 1.00 79.44 266 SER A C 1
ATOM 2131 O O . SER A 1 266 ? 4.391 2.632 19.067 1.00 79.44 266 SER A O 1
ATOM 2133 N N . ASP A 1 267 ? 5.879 0.987 18.695 1.00 75.44 267 ASP A N 1
ATOM 2134 C CA . ASP A 1 267 ? 6.158 0.722 20.110 1.00 75.44 267 ASP A CA 1
ATOM 2135 C C . ASP A 1 267 ? 7.633 0.344 20.306 1.00 75.44 267 ASP A C 1
ATOM 2137 O O . ASP A 1 267 ? 8.079 -0.739 19.917 1.00 75.44 267 ASP A O 1
ATOM 2141 N N . SER A 1 268 ? 8.405 1.238 20.924 1.00 70.56 268 SER A N 1
ATOM 2142 C CA . SER A 1 268 ? 9.831 1.039 21.201 1.00 70.56 268 SER A CA 1
ATOM 2143 C C . SER A 1 268 ? 10.099 -0.119 22.156 1.00 70.56 268 SER A C 1
ATOM 2145 O O . SER A 1 268 ? 11.176 -0.711 22.081 1.00 70.56 268 SER A O 1
ATOM 2147 N N . ARG A 1 269 ? 9.129 -0.520 22.995 1.00 67.88 269 ARG A N 1
ATOM 2148 C CA . ARG A 1 269 ? 9.260 -1.702 23.868 1.00 67.88 269 ARG A CA 1
ATOM 2149 C C . ARG A 1 269 ? 9.359 -2.987 23.055 1.00 67.88 269 ARG A C 1
ATOM 2151 O O . ARG A 1 269 ? 9.997 -3.936 23.496 1.00 67.88 269 ARG A O 1
ATOM 2158 N N . ALA A 1 270 ? 8.765 -2.999 21.863 1.00 61.16 270 ALA A N 1
ATOM 2159 C CA . ALA A 1 270 ? 8.876 -4.099 20.917 1.00 61.16 270 ALA A CA 1
ATOM 2160 C C . ALA A 1 270 ? 10.118 -4.006 20.007 1.00 61.16 270 ALA A C 1
ATOM 2162 O O . ALA A 1 270 ? 10.379 -4.926 19.236 1.00 61.16 270 ALA A O 1
ATOM 2163 N N . GLY A 1 271 ? 10.891 -2.914 20.087 1.00 53.06 271 GLY A N 1
ATOM 2164 C CA . GLY A 1 271 ? 12.139 -2.735 19.340 1.00 53.06 271 GLY A CA 1
ATOM 2165 C C . GLY A 1 271 ? 11.971 -2.497 17.835 1.00 53.06 271 GLY A C 1
ATOM 2166 O O . GLY A 1 271 ? 12.946 -2.635 17.099 1.00 53.06 271 GLY A O 1
ATOM 2167 N N . TYR A 1 272 ? 10.768 -2.148 17.366 1.00 58.06 272 TYR A N 1
ATOM 2168 C CA . TYR A 1 272 ? 10.475 -1.977 15.942 1.00 58.06 272 TYR A CA 1
ATOM 2169 C C . TYR A 1 272 ? 9.703 -0.683 15.657 1.00 58.06 272 TYR A C 1
ATOM 2171 O O . TYR A 1 272 ? 8.764 -0.331 16.371 1.00 58.06 272 TYR A O 1
ATOM 2179 N N . MET A 1 273 ? 10.094 0.009 14.584 1.00 56.12 273 MET A N 1
ATOM 2180 C CA . MET A 1 273 ? 9.488 1.258 14.123 1.00 56.12 273 MET A CA 1
ATOM 2181 C C . MET A 1 273 ? 8.872 1.020 12.735 1.00 56.12 273 MET A C 1
ATOM 2183 O O . MET A 1 273 ? 9.588 0.553 11.847 1.00 56.12 273 MET A O 1
ATOM 2187 N N . PRO A 1 274 ? 7.571 1.292 12.525 1.00 53.22 274 PRO A N 1
ATOM 2188 C CA . PRO A 1 274 ? 6.927 1.048 11.243 1.00 53.22 274 PRO A CA 1
ATOM 2189 C C . PRO A 1 274 ? 7.554 1.909 10.141 1.00 53.22 274 PRO A C 1
ATOM 2191 O O . PRO A 1 274 ? 7.691 3.123 10.282 1.00 53.22 274 PRO A O 1
ATOM 2194 N N . GLU A 1 275 ? 7.888 1.295 9.009 1.00 53.50 275 GLU A N 1
ATOM 2195 C CA . GLU A 1 275 ? 7.951 2.026 7.747 1.00 53.50 275 GLU A CA 1
ATOM 2196 C C . GLU A 1 275 ? 6.514 2.158 7.245 1.00 53.50 275 GLU A C 1
ATOM 2198 O O . GLU A 1 275 ? 5.894 1.142 6.921 1.00 53.50 275 GLU A O 1
ATOM 2203 N N . LEU A 1 276 ? 5.976 3.387 7.213 1.00 53.22 276 LEU A N 1
ATOM 2204 C CA . LEU A 1 276 ? 4.645 3.653 6.654 1.00 53.22 276 LEU A CA 1
ATOM 2205 C C . LEU A 1 276 ? 4.487 2.898 5.338 1.00 53.22 276 LEU A C 1
ATOM 2207 O O . LEU A 1 276 ? 5.365 2.970 4.475 1.00 53.22 276 LEU A O 1
ATOM 2211 N N . SER A 1 277 ? 3.327 2.276 5.131 1.00 51.69 277 SER A N 1
ATOM 2212 C CA . SER A 1 277 ? 2.962 1.594 3.881 1.00 51.69 277 SER A CA 1
ATOM 2213 C C . SER A 1 277 ? 2.825 2.536 2.665 1.00 51.69 277 SER A C 1
ATOM 2215 O O . SER A 1 277 ? 2.201 2.170 1.667 1.00 51.69 277 SER A O 1
ATOM 2217 N N . TYR A 1 278 ? 3.409 3.736 2.721 1.00 50.00 278 TYR A N 1
ATOM 2218 C CA . TYR A 1 278 ? 3.368 4.773 1.700 1.00 50.00 278 TYR A CA 1
ATOM 2219 C C . TYR A 1 278 ? 3.862 4.225 0.354 1.00 50.00 278 TYR A C 1
ATOM 2221 O O . TYR A 1 278 ? 4.998 3.768 0.227 1.00 50.00 278 TYR A O 1
ATOM 2229 N N . GLY A 1 279 ? 2.993 4.260 -0.658 1.00 49.84 279 GLY A N 1
ATOM 2230 C CA . GLY A 1 279 ? 3.302 3.758 -2.002 1.00 49.84 279 GLY A CA 1
ATOM 2231 C C . GLY A 1 279 ? 3.210 2.237 -2.178 1.00 49.84 279 GLY A C 1
ATOM 2232 O O . GLY A 1 279 ? 3.700 1.727 -3.181 1.00 49.84 279 GLY A O 1
ATOM 2233 N N . SER A 1 280 ? 2.601 1.504 -1.239 1.00 65.50 280 SER A N 1
ATOM 2234 C CA . SER A 1 280 ? 2.248 0.090 -1.440 1.00 65.50 280 SER A CA 1
ATOM 2235 C C . SER A 1 280 ? 0.862 -0.083 -2.069 1.00 65.50 280 SER A C 1
ATOM 2237 O O . SER A 1 280 ? 0.002 0.785 -1.917 1.00 65.50 280 SER A O 1
ATOM 2239 N N . HIS A 1 281 ? 0.617 -1.230 -2.714 1.00 68.06 281 HIS A N 1
ATOM 2240 C CA . HIS A 1 281 ? -0.717 -1.576 -3.226 1.00 68.06 281 HIS A CA 1
ATOM 2241 C C . HIS A 1 281 ? -1.781 -1.550 -2.120 1.00 68.06 281 HIS A C 1
ATOM 2243 O O . HIS A 1 281 ? -2.840 -0.971 -2.324 1.00 68.06 281 HIS A O 1
ATOM 2249 N N . MET A 1 282 ? -1.464 -2.071 -0.925 1.00 75.75 282 MET A N 1
ATOM 2250 C CA . MET A 1 282 ? -2.372 -2.035 0.229 1.00 75.75 282 MET A CA 1
ATOM 2251 C C . MET A 1 282 ? -2.792 -0.604 0.565 1.00 75.75 282 MET A C 1
ATOM 2253 O O . MET A 1 282 ? -3.962 -0.338 0.798 1.00 75.75 282 MET A O 1
ATOM 2257 N N . PHE A 1 283 ? -1.843 0.331 0.562 1.00 72.81 283 PHE A N 1
ATOM 2258 C CA . PHE A 1 283 ? -2.137 1.728 0.852 1.00 72.81 283 PHE A CA 1
ATOM 2259 C C . PHE A 1 283 ? -3.070 2.357 -0.190 1.00 72.81 283 PHE A C 1
ATOM 2261 O O . PHE A 1 283 ? -3.999 3.066 0.184 1.00 72.81 283 PHE A O 1
ATOM 2268 N N . GLN A 1 284 ? -2.859 2.080 -1.480 1.00 69.94 284 GLN A N 1
ATOM 2269 C CA . GLN A 1 284 ? -3.773 2.547 -2.525 1.00 69.94 284 GLN A CA 1
ATOM 2270 C C . GLN A 1 284 ? -5.185 1.983 -2.323 1.00 69.94 284 GLN A C 1
ATOM 2272 O O . GLN A 1 284 ? -6.142 2.749 -2.357 1.00 69.94 284 GLN A O 1
ATOM 2277 N N . ASP A 1 285 ? -5.304 0.686 -2.027 1.00 77.19 285 ASP A N 1
ATOM 2278 C CA . ASP A 1 285 ? -6.599 0.036 -1.806 1.00 77.19 285 ASP A CA 1
ATOM 2279 C C . AS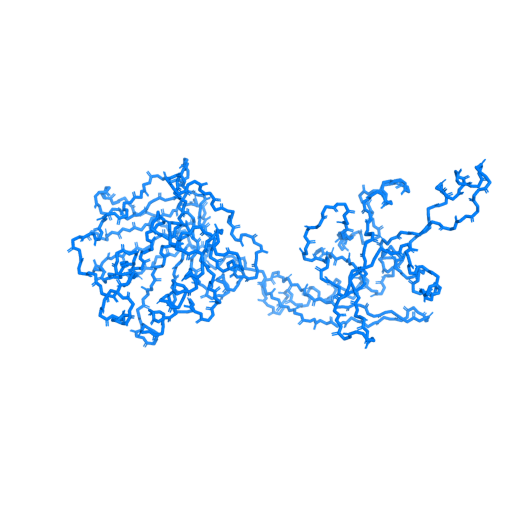P A 1 285 ? -7.348 0.651 -0.598 1.00 77.19 285 ASP A C 1
ATOM 2281 O O . ASP A 1 285 ? -8.559 0.861 -0.658 1.00 77.19 285 ASP A O 1
ATOM 2285 N N . LEU A 1 286 ? -6.637 1.003 0.488 1.00 82.12 286 LEU A N 1
ATOM 2286 C CA . LEU A 1 286 ? -7.222 1.695 1.651 1.00 82.12 286 LEU A CA 1
ATOM 2287 C C . LEU A 1 286 ? -7.766 3.078 1.286 1.00 82.12 286 LEU A C 1
ATOM 2289 O O . LEU A 1 286 ? -8.873 3.438 1.682 1.00 82.12 286 LEU A O 1
ATOM 2293 N N . VAL A 1 287 ? -6.990 3.840 0.520 1.00 74.81 287 VAL A N 1
ATOM 2294 C CA . VAL A 1 287 ? -7.369 5.187 0.096 1.00 74.81 287 VAL A CA 1
ATOM 2295 C C . VAL A 1 287 ? -8.560 5.151 -0.870 1.00 74.81 287 VAL A C 1
ATOM 2297 O O . VAL A 1 287 ? -9.483 5.948 -0.724 1.00 74.81 287 VAL A O 1
ATOM 2300 N N . GLU A 1 288 ? -8.582 4.213 -1.820 1.00 73.06 288 GLU A N 1
ATOM 2301 C CA . GLU A 1 288 ? -9.706 4.019 -2.751 1.00 73.06 288 GLU A CA 1
ATOM 2302 C C . GLU A 1 288 ? -10.999 3.605 -2.036 1.00 73.06 288 GLU A C 1
ATOM 2304 O O . GLU A 1 288 ? -12.091 3.991 -2.452 1.00 73.06 288 GLU A O 1
ATOM 2309 N N . ALA A 1 289 ? -10.881 2.847 -0.945 1.00 78.31 289 ALA A N 1
ATOM 2310 C CA . ALA A 1 289 ? -12.010 2.416 -0.131 1.00 78.31 289 ALA A CA 1
ATOM 2311 C C . ALA A 1 289 ? -12.469 3.454 0.912 1.00 78.31 289 ALA A C 1
ATOM 2313 O O . ALA A 1 289 ? -13.344 3.142 1.720 1.00 78.31 289 ALA A O 1
ATOM 2314 N N . ASP A 1 290 ? -11.899 4.667 0.902 1.00 79.56 290 ASP A N 1
ATOM 2315 C CA . ASP A 1 290 ? -12.162 5.732 1.885 1.00 79.56 290 ASP A CA 1
ATOM 2316 C C . ASP A 1 290 ? -11.951 5.261 3.342 1.00 79.56 290 ASP A C 1
ATOM 2318 O O . ASP A 1 290 ? -12.647 5.663 4.280 1.00 79.56 290 ASP A O 1
ATOM 2322 N N . ILE A 1 291 ? -10.969 4.371 3.531 1.00 86.75 291 ILE A N 1
ATOM 2323 C CA . ILE A 1 291 ? -10.508 3.914 4.841 1.00 86.75 291 ILE A CA 1
ATOM 2324 C C . ILE A 1 291 ? -9.421 4.882 5.289 1.00 86.75 291 ILE A C 1
ATOM 2326 O O . ILE A 1 291 ? -8.339 4.941 4.699 1.00 86.75 291 ILE A O 1
ATOM 2330 N N . PHE A 1 292 ? -9.686 5.656 6.341 1.00 86.31 292 PHE A N 1
ATOM 2331 C CA . PHE A 1 292 ? -8.689 6.609 6.819 1.00 86.31 292 PHE A CA 1
ATOM 2332 C C . PHE A 1 292 ? -7.498 5.870 7.440 1.00 86.31 292 PHE A C 1
ATOM 2334 O O . PHE A 1 292 ? -7.656 4.892 8.174 1.00 86.31 292 PHE A O 1
ATOM 2341 N N . TYR A 1 293 ? -6.289 6.345 7.156 1.00 87.81 293 TYR A N 1
ATOM 2342 C CA . TYR A 1 293 ? -5.056 5.665 7.541 1.00 87.81 293 TYR A CA 1
ATOM 2343 C C . TYR A 1 293 ? -4.145 6.615 8.312 1.00 87.81 293 TYR A C 1
ATOM 2345 O O . TYR A 1 293 ? -3.831 7.704 7.833 1.00 87.81 293 TYR A O 1
ATOM 2353 N N . ASN A 1 294 ? -3.704 6.200 9.500 1.00 88.75 294 ASN A N 1
ATOM 2354 C CA . ASN A 1 294 ? -2.790 6.979 10.331 1.00 88.75 294 ASN A CA 1
ATOM 2355 C C . ASN A 1 294 ? -1.658 6.115 10.888 1.00 88.75 294 ASN A C 1
ATOM 2357 O O . ASN A 1 294 ? -1.774 4.894 10.987 1.00 88.75 294 ASN A O 1
ATOM 2361 N N . ALA A 1 295 ? -0.598 6.772 11.345 1.00 88.44 295 ALA A N 1
ATOM 2362 C CA . ALA A 1 295 ? 0.419 6.148 12.176 1.00 88.44 295 ALA A CA 1
ATOM 2363 C C . ALA A 1 295 ? 0.550 6.852 13.524 1.00 88.44 295 ALA A C 1
ATOM 2365 O O . ALA A 1 295 ? 0.653 8.076 13.613 1.00 88.44 295 ALA A O 1
ATOM 2366 N N . VAL A 1 296 ? 0.579 6.054 14.585 1.00 89.56 296 VAL A N 1
ATOM 2367 C CA . VAL A 1 296 ? 0.846 6.497 15.951 1.00 89.56 296 VAL A CA 1
ATOM 2368 C C . VAL A 1 296 ? 2.337 6.302 16.213 1.00 89.56 296 VAL A C 1
ATOM 2370 O O . VAL A 1 296 ? 2.777 5.229 16.629 1.00 89.56 296 VAL A O 1
ATOM 2373 N N . TRP A 1 297 ? 3.120 7.336 15.909 1.00 83.88 297 TRP A N 1
ATOM 2374 C CA . TRP A 1 297 ? 4.574 7.343 16.085 1.00 83.88 297 TRP A CA 1
ATOM 2375 C C . TRP A 1 297 ? 4.999 7.486 17.541 1.00 83.88 297 TRP A C 1
ATOM 2377 O O . TRP A 1 297 ? 4.253 7.985 18.375 1.00 83.88 297 TRP A O 1
ATOM 2387 N N . GLU A 1 298 ? 6.240 7.115 17.840 1.00 82.50 298 GLU A N 1
ATOM 2388 C CA . GLU A 1 298 ? 6.880 7.413 19.126 1.00 82.50 298 GLU A CA 1
ATOM 2389 C C . GLU A 1 298 ? 7.792 8.642 19.036 1.00 82.50 298 GLU A C 1
ATOM 2391 O O . GLU A 1 298 ? 8.938 8.617 19.476 1.00 82.50 298 GLU A O 1
ATOM 2396 N N . ASP A 1 299 ? 7.294 9.716 18.429 1.00 83.81 299 ASP A N 1
ATOM 2397 C CA . ASP A 1 299 ? 8.010 10.983 18.285 1.00 83.81 299 ASP A CA 1
ATOM 2398 C C . ASP A 1 299 ? 7.064 12.186 18.418 1.00 83.81 299 ASP A C 1
ATOM 2400 O O . ASP A 1 299 ? 5.894 12.037 18.776 1.00 83.81 299 ASP A O 1
ATOM 2404 N N . ASP A 1 300 ? 7.571 13.378 18.103 1.00 84.38 300 ASP A N 1
ATOM 2405 C CA . ASP A 1 300 ? 6.864 14.659 18.227 1.00 84.38 300 ASP A CA 1
ATOM 2406 C C . ASP A 1 300 ? 5.574 14.757 17.388 1.00 84.38 300 ASP A C 1
ATOM 2408 O O . ASP A 1 300 ? 4.776 15.680 17.571 1.00 84.38 300 ASP A O 1
ATOM 2412 N N . ARG A 1 301 ? 5.339 13.818 16.462 1.00 86.50 301 ARG A N 1
ATOM 2413 C CA . ARG A 1 301 ? 4.090 13.726 15.699 1.00 86.50 301 ARG A CA 1
ATOM 2414 C C . ARG A 1 301 ? 2.938 13.150 16.521 1.00 86.50 301 ARG A C 1
ATOM 2416 O O . ARG A 1 301 ? 1.776 13.382 16.181 1.00 86.50 301 ARG A O 1
ATOM 2423 N N . ARG A 1 302 ? 3.229 12.418 17.602 1.00 91.56 302 ARG A N 1
ATOM 2424 C CA . ARG A 1 302 ? 2.244 11.931 18.575 1.00 91.56 302 ARG A CA 1
ATOM 2425 C C . ARG A 1 302 ? 2.119 12.937 19.713 1.00 91.56 302 ARG A C 1
ATOM 2427 O O . ARG A 1 302 ? 2.955 12.979 20.608 1.00 91.56 302 ARG A O 1
ATOM 2434 N N . ILE A 1 303 ? 1.034 13.708 19.704 1.00 92.94 303 ILE A N 1
ATOM 2435 C CA . ILE A 1 303 ? 0.718 14.652 20.785 1.00 92.94 303 ILE A CA 1
ATOM 2436 C C . ILE A 1 303 ? 0.206 13.884 22.009 1.00 92.94 303 ILE A C 1
ATOM 2438 O O . ILE A 1 303 ? 0.635 14.141 23.131 1.00 92.94 303 ILE A O 1
ATOM 2442 N N . LEU A 1 304 ? -0.707 12.933 21.791 1.00 94.31 304 LEU A N 1
ATOM 2443 C CA . LEU A 1 304 ? -1.301 12.121 22.849 1.00 94.31 304 LEU A CA 1
ATOM 2444 C C . LEU A 1 304 ? -1.731 10.759 22.299 1.00 94.31 304 LEU A C 1
ATOM 2446 O O . LEU A 1 304 ? -2.219 10.665 21.175 1.00 94.31 304 LEU A O 1
ATOM 2450 N N . TYR A 1 305 ? -1.569 9.703 23.089 1.00 94.56 305 TYR A N 1
ATOM 2451 C CA . TYR A 1 305 ? -2.110 8.375 22.808 1.00 94.56 305 TYR A CA 1
ATOM 2452 C C . TYR A 1 305 ? -2.363 7.651 24.126 1.00 94.56 305 TYR A C 1
ATOM 2454 O O . TYR A 1 305 ? -1.460 7.562 24.954 1.00 94.56 305 TYR A O 1
ATOM 2462 N N . GLN A 1 306 ? -3.584 7.156 24.315 1.00 94.88 306 GLN A N 1
ATOM 2463 C CA . GLN A 1 306 ? -4.039 6.508 25.545 1.00 94.88 306 GLN A CA 1
ATOM 2464 C C . GLN A 1 306 ? -4.648 5.134 25.225 1.00 94.88 306 GLN A C 1
ATOM 2466 O O . GLN A 1 306 ? -5.875 4.996 25.204 1.00 94.88 306 GLN A O 1
ATOM 2471 N N . PRO A 1 307 ? -3.827 4.103 24.946 1.00 92.56 307 PRO A N 1
ATOM 2472 C CA . PRO A 1 307 ? -4.325 2.757 24.659 1.00 92.56 307 PRO A CA 1
ATOM 2473 C C . PRO A 1 307 ? -5.170 2.164 25.797 1.00 92.56 307 PRO A C 1
ATOM 2475 O O . PRO A 1 307 ? -6.034 1.325 25.540 1.00 92.56 307 PRO A O 1
ATOM 2478 N N . GLU A 1 308 ? -4.975 2.630 27.029 1.00 94.38 308 GLU A N 1
ATOM 2479 C CA . GLU A 1 308 ? -5.646 2.160 28.240 1.00 94.38 308 GLU A CA 1
ATOM 2480 C C . GLU A 1 308 ? -7.081 2.694 28.391 1.00 94.38 308 GLU A C 1
ATOM 2482 O O . GLU A 1 308 ? -7.824 2.250 29.268 1.00 94.38 308 GLU A O 1
ATOM 2487 N N . LEU A 1 309 ? -7.507 3.629 27.530 1.00 94.75 309 LEU A N 1
ATOM 2488 C CA . LEU A 1 309 ? -8.809 4.302 27.629 1.00 94.75 309 LEU A CA 1
ATOM 2489 C C . LEU A 1 309 ? -9.995 3.320 27.650 1.00 94.75 309 LEU A C 1
ATOM 2491 O O . LEU A 1 309 ? -11.016 3.596 28.275 1.00 94.75 309 LEU A O 1
ATOM 2495 N N . PHE A 1 310 ? -9.838 2.150 27.024 1.00 94.38 310 PHE A N 1
ATOM 2496 C CA . PHE A 1 310 ? -10.860 1.105 26.935 1.00 94.38 310 PHE A CA 1
ATOM 2497 C C . PHE A 1 310 ? -10.598 -0.109 27.849 1.00 94.38 310 PHE A C 1
ATOM 2499 O O . PHE A 1 310 ? -11.209 -1.165 27.672 1.00 94.38 310 PHE A O 1
ATOM 2506 N N . GLU A 1 311 ? -9.692 -0.018 28.829 1.00 91.25 311 GLU A N 1
ATOM 2507 C CA . GLU A 1 311 ? -9.376 -1.153 29.715 1.00 91.25 311 GLU A CA 1
ATOM 2508 C C . GLU A 1 311 ? -10.571 -1.621 30.547 1.00 91.25 311 GLU A C 1
ATOM 2510 O O . GLU A 1 311 ? -10.747 -2.827 30.746 1.00 91.25 311 GLU A O 1
ATOM 2515 N N . LYS A 1 312 ? -11.392 -0.666 31.001 1.00 89.69 312 LYS A N 1
ATOM 2516 C CA . LYS A 1 312 ? -12.594 -0.915 31.810 1.00 89.69 312 LYS A CA 1
ATOM 2517 C C . LYS A 1 312 ? -13.783 -1.405 30.984 1.00 89.69 312 LYS A C 1
ATOM 2519 O O . LYS A 1 312 ? -14.723 -1.946 31.559 1.00 89.69 312 LYS A O 1
ATOM 2524 N N . GLU A 1 313 ? -13.733 -1.231 29.666 1.00 92.56 313 GLU A N 1
ATOM 2525 C CA . GLU A 1 313 ? -14.767 -1.711 28.755 1.00 92.56 313 GLU A CA 1
ATOM 2526 C C . GLU A 1 313 ? -14.718 -3.235 28.626 1.00 92.56 313 GLU A C 1
ATOM 2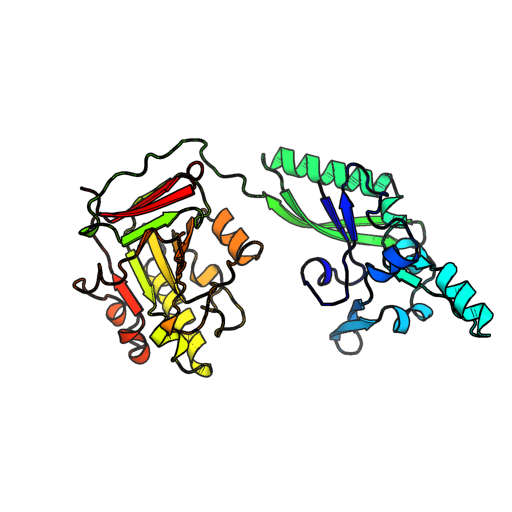528 O O . GLU A 1 313 ? -13.654 -3.866 28.713 1.00 92.56 313 GLU A O 1
ATOM 2533 N N . LYS A 1 314 ? -15.883 -3.844 28.379 1.00 95.06 314 LYS A N 1
ATOM 2534 C CA . LYS A 1 314 ? -15.968 -5.284 28.129 1.00 95.06 314 LYS A CA 1
ATOM 2535 C C . LYS A 1 314 ? -15.198 -5.618 26.848 1.00 95.06 314 LYS A C 1
ATOM 2537 O O . LYS A 1 314 ? -15.549 -5.150 25.769 1.00 95.06 314 LYS A O 1
ATOM 2542 N N . ASN A 1 315 ? -14.194 -6.487 26.958 1.00 97.38 315 ASN A N 1
ATOM 2543 C CA . ASN A 1 315 ? -13.530 -7.050 25.788 1.00 97.38 315 ASN A CA 1
ATOM 2544 C C . ASN A 1 315 ? -14.442 -8.090 25.118 1.00 97.38 315 ASN A C 1
ATOM 2546 O O . ASN A 1 315 ? -14.721 -9.134 25.707 1.00 97.38 315 ASN A O 1
ATOM 2550 N N . LEU A 1 316 ? -14.883 -7.812 23.892 1.00 98.00 316 LEU A N 1
ATOM 2551 C CA . LEU A 1 316 ? -15.734 -8.687 23.082 1.00 98.00 316 LEU A CA 1
ATOM 2552 C C . LEU A 1 316 ? -14.943 -9.723 22.274 1.00 98.00 316 LEU A C 1
ATOM 2554 O O . LEU A 1 316 ? -15.541 -10.617 21.682 1.00 98.00 316 LEU A O 1
ATOM 2558 N N . PHE A 1 317 ? -13.608 -9.647 22.246 1.00 98.25 317 PHE A N 1
ATOM 2559 C CA . PHE A 1 317 ? -12.793 -10.597 21.486 1.00 98.25 317 PHE A CA 1
ATOM 2560 C C . PHE A 1 317 ? -13.055 -12.071 21.859 1.00 98.25 317 PHE A C 1
ATOM 2562 O O . PHE A 1 317 ? -13.209 -12.874 20.938 1.00 98.25 317 PHE A O 1
ATOM 2569 N N . PRO A 1 318 ? -13.178 -12.455 23.149 1.00 97.81 318 PRO A N 1
ATOM 2570 C CA . PRO A 1 318 ? -13.510 -13.832 23.523 1.00 97.81 318 PRO A CA 1
ATOM 2571 C C . PRO A 1 318 ? -14.877 -14.310 23.020 1.00 97.81 318 PRO A C 1
ATOM 2573 O O . PRO A 1 318 ? -15.037 -15.499 22.758 1.00 97.81 318 PRO A O 1
ATOM 2576 N N . ASP A 1 319 ? -15.842 -13.398 22.862 1.00 97.38 319 ASP A N 1
ATOM 2577 C CA . ASP A 1 319 ? -17.18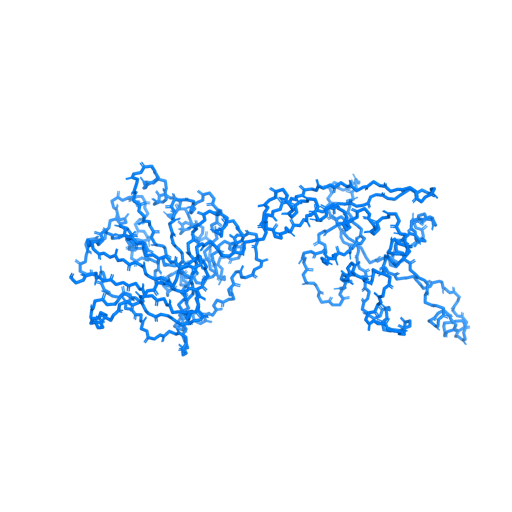7 -13.715 22.370 1.00 97.38 319 ASP A CA 1
ATOM 2578 C C . ASP A 1 319 ? -17.189 -13.898 20.838 1.00 97.38 319 ASP A C 1
ATOM 2580 O O . ASP A 1 319 ? -17.870 -14.778 20.315 1.00 97.38 319 ASP A O 1
ATOM 2584 N N . ILE A 1 320 ? -16.394 -13.096 20.116 1.00 97.06 320 ILE A N 1
ATOM 2585 C CA . ILE A 1 320 ? -16.287 -13.131 18.644 1.00 97.06 320 ILE A CA 1
ATOM 2586 C C . ILE A 1 320 ? -15.380 -14.282 18.174 1.00 97.06 320 ILE A C 1
ATOM 2588 O O . ILE A 1 320 ? -15.674 -14.959 17.188 1.00 97.06 320 ILE A O 1
ATOM 2592 N N . CYS A 1 321 ? -14.280 -14.533 18.889 1.00 97.38 321 CYS A N 1
ATOM 2593 C CA . CYS A 1 321 ? -13.258 -15.523 18.545 1.00 97.38 321 CYS A CA 1
ATOM 2594 C C . CYS A 1 321 ? -13.054 -16.567 19.665 1.00 97.38 321 CYS A C 1
ATOM 2596 O O . CYS A 1 321 ? -11.918 -16.773 20.102 1.00 97.38 321 CYS A O 1
ATOM 2598 N N . PRO A 1 322 ? -14.096 -17.299 20.111 1.00 97.12 322 PRO A N 1
ATOM 2599 C CA . PRO A 1 322 ? -14.009 -18.181 21.284 1.00 97.12 322 PRO A CA 1
ATOM 2600 C C . PRO A 1 322 ? -13.013 -19.337 21.117 1.00 97.12 322 PRO A C 1
ATOM 2602 O O . PRO A 1 322 ? -12.501 -19.871 22.097 1.00 97.12 322 PRO A O 1
ATOM 2605 N N . SER A 1 323 ? -12.695 -19.716 19.875 1.00 96.88 323 SER A N 1
ATOM 2606 C CA . SER A 1 323 ? -11.731 -20.776 19.566 1.00 96.88 323 SER A CA 1
ATOM 2607 C C . SER A 1 323 ? -10.260 -20.334 19.624 1.00 96.88 323 SER A C 1
ATOM 2609 O O . SER A 1 323 ? -9.395 -21.135 19.285 1.00 96.88 323 SER A O 1
ATOM 2611 N N . MET A 1 324 ? -9.960 -19.078 19.983 1.00 96.94 324 MET A N 1
ATOM 2612 C CA . MET A 1 324 ? -8.602 -18.503 19.983 1.00 96.94 324 MET A CA 1
ATOM 2613 C C . MET A 1 324 ? -8.187 -17.973 21.373 1.00 96.94 324 MET A C 1
ATOM 2615 O O . MET A 1 324 ? -7.822 -16.801 21.502 1.00 96.94 324 MET A O 1
ATOM 2619 N N . PRO A 1 325 ? -8.209 -18.807 22.434 1.00 96.00 325 PRO A N 1
ATOM 2620 C CA . PRO A 1 325 ? -7.928 -18.361 23.802 1.00 96.00 325 PRO A CA 1
ATOM 2621 C C . PRO A 1 325 ? -6.519 -17.781 23.977 1.00 96.00 325 PRO A C 1
ATOM 2623 O O . PRO A 1 325 ? -6.314 -16.883 24.789 1.00 96.00 325 PRO A O 1
ATOM 2626 N N . GLU A 1 326 ? -5.549 -18.243 23.182 1.00 94.88 326 GLU A N 1
ATOM 2627 C CA . GLU A 1 326 ? -4.173 -17.731 23.200 1.00 94.88 326 GLU A CA 1
ATOM 2628 C C . GLU A 1 326 ? -4.064 -16.253 22.784 1.00 94.88 326 GLU A C 1
ATOM 2630 O O . GLU A 1 326 ? -3.125 -15.570 23.190 1.00 94.88 326 GLU A O 1
ATOM 2635 N N . LEU A 1 327 ? -5.052 -15.733 22.049 1.00 96.88 327 LEU A N 1
ATOM 2636 C CA . LEU A 1 327 ? -5.096 -14.341 21.599 1.00 96.88 327 LEU A CA 1
ATOM 2637 C C . LEU A 1 327 ? -5.919 -13.428 22.524 1.00 96.88 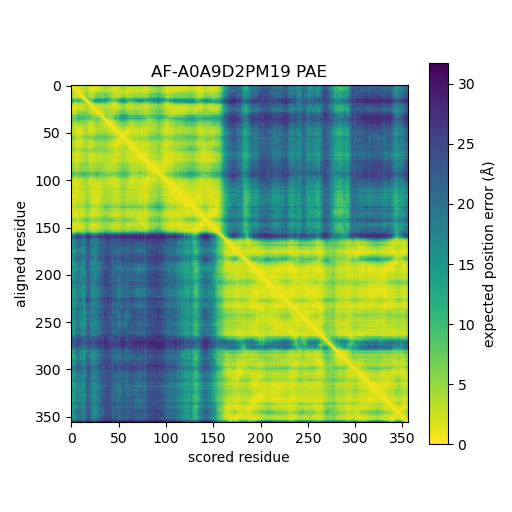327 LEU A C 1
ATOM 2639 O O . LEU A 1 327 ? -5.880 -12.211 22.351 1.00 96.88 327 LEU A O 1
ATOM 2643 N N . PHE A 1 328 ? -6.611 -13.963 23.542 1.00 96.44 328 PHE A N 1
ATOM 2644 C CA . PHE A 1 328 ? -7.512 -13.185 24.417 1.00 96.44 328 PHE A CA 1
ATOM 2645 C C . PHE A 1 328 ? -6.819 -12.041 25.154 1.00 96.44 328 PHE A C 1
ATOM 2647 O O . PHE A 1 328 ? -7.448 -11.034 25.466 1.00 96.44 328 PHE A O 1
ATOM 2654 N N . SER A 1 329 ? -5.529 -12.201 25.449 1.00 94.75 329 SER A N 1
ATOM 2655 C CA . SER A 1 329 ? -4.750 -11.158 26.112 1.00 94.75 329 SER A CA 1
ATOM 2656 C C . SER A 1 329 ? -4.104 -10.170 25.131 1.00 94.75 329 SER A C 1
ATOM 2658 O O . SER A 1 329 ? -3.691 -9.100 25.566 1.00 94.75 329 SER A O 1
ATOM 2660 N N . MET A 1 330 ? -4.009 -10.517 23.843 1.00 96.69 330 MET A N 1
ATOM 2661 C CA . MET A 1 330 ? -3.403 -9.695 22.787 1.00 96.69 330 MET A CA 1
ATOM 2662 C C . MET A 1 330 ? -4.433 -8.788 22.111 1.00 96.69 330 MET A C 1
ATOM 2664 O O . MET A 1 330 ? -4.114 -7.655 21.773 1.00 96.69 330 MET A O 1
ATOM 2668 N N . PHE A 1 331 ? -5.657 -9.279 21.919 1.00 98.12 331 PHE A N 1
ATOM 2669 C CA . PHE A 1 331 ? -6.722 -8.541 21.254 1.00 98.12 331 PHE A CA 1
ATOM 2670 C C . PHE A 1 331 ? -7.718 -7.964 22.254 1.00 98.12 331 PHE A C 1
ATOM 2672 O O . PHE A 1 331 ? -8.208 -8.658 23.150 1.00 98.12 331 PHE A O 1
ATOM 2679 N N . ARG A 1 332 ? -8.097 -6.709 22.027 1.00 98.25 332 ARG A N 1
ATOM 2680 C CA . ARG A 1 332 ? -9.220 -6.055 22.692 1.00 98.25 332 ARG A CA 1
ATOM 2681 C C . ARG A 1 332 ? -10.176 -5.498 21.647 1.00 98.25 332 ARG A C 1
ATOM 2683 O O . ARG A 1 332 ? -9.781 -4.677 20.831 1.00 98.25 332 ARG A O 1
ATOM 2690 N N . VAL A 1 333 ? -11.423 -5.960 21.673 1.00 98.44 333 VAL A N 1
ATOM 2691 C CA . VAL A 1 333 ? -12.504 -5.444 20.822 1.00 98.44 333 VAL A CA 1
ATOM 2692 C C . VAL A 1 333 ? -13.530 -4.780 21.725 1.00 98.44 333 VAL A C 1
ATOM 2694 O O . VAL A 1 333 ? -14.078 -5.443 22.604 1.00 98.44 333 VAL A O 1
ATOM 2697 N N . THR A 1 334 ? -13.777 -3.491 21.529 1.00 98.06 334 THR A N 1
ATOM 2698 C CA . THR A 1 334 ? -14.699 -2.698 22.353 1.00 98.06 334 THR A CA 1
ATOM 2699 C C . THR A 1 334 ? -15.669 -1.921 21.476 1.00 98.06 334 THR A C 1
ATOM 2701 O O . THR A 1 334 ? -15.350 -1.584 20.337 1.00 98.06 334 THR A O 1
ATOM 2704 N N . GLU A 1 335 ? -16.856 -1.637 22.011 1.00 96.81 335 GLU A N 1
ATOM 2705 C CA . GLU A 1 335 ? -17.887 -0.826 21.353 1.00 96.81 335 GLU A CA 1
ATOM 2706 C C . GLU A 1 335 ? -18.151 0.453 22.158 1.00 96.81 335 GLU A C 1
ATOM 2708 O O . GLU A 1 335 ? -19.148 0.535 22.874 1.00 96.81 335 GLU A O 1
ATOM 2713 N N . PRO A 1 336 ? -17.229 1.432 22.127 1.00 94.88 336 PRO A N 1
ATOM 2714 C CA . PRO A 1 336 ? -17.380 2.647 22.915 1.00 94.88 336 PRO A CA 1
ATOM 2715 C C . PRO A 1 336 ? -18.519 3.525 22.383 1.00 94.88 336 PRO A C 1
ATOM 2717 O O . PRO A 1 336 ? -18.619 3.789 21.183 1.00 94.88 336 PRO A O 1
ATOM 2720 N N . GLU A 1 337 ? -19.349 4.051 23.282 1.00 92.12 337 GLU A N 1
ATOM 2721 C CA . GLU A 1 337 ? -20.397 5.006 22.919 1.00 92.12 337 GLU A CA 1
ATOM 2722 C C . GLU A 1 337 ? -19.828 6.425 22.773 1.00 92.12 337 GLU A C 1
ATOM 2724 O O . GLU A 1 337 ? -19.174 6.946 23.672 1.00 92.12 337 GLU A O 1
ATOM 2729 N N . GLY A 1 338 ? -20.099 7.084 21.641 1.00 93.06 338 GLY A N 1
ATOM 2730 C CA . GLY A 1 338 ? -19.746 8.496 21.438 1.00 93.06 338 GLY A CA 1
ATOM 2731 C C . GLY A 1 338 ? -18.292 8.765 21.032 1.00 93.06 338 GLY A C 1
ATOM 2732 O O . GLY A 1 338 ? -17.866 9.921 21.052 1.00 93.06 338 GLY A O 1
ATOM 2733 N N . LEU A 1 339 ? -17.535 7.736 20.639 1.00 96.50 339 LEU A N 1
ATOM 2734 C CA . LEU A 1 339 ? -16.196 7.914 20.080 1.00 96.50 339 LEU A CA 1
ATOM 2735 C C . LEU A 1 339 ? -16.281 8.489 18.658 1.00 96.50 339 LEU A C 1
ATOM 2737 O O . LEU A 1 339 ? -17.017 7.995 17.798 1.00 96.50 339 LEU A O 1
ATOM 2741 N N . VAL A 1 340 ? -15.507 9.538 18.396 1.00 96.25 340 VAL A N 1
ATOM 2742 C CA . VAL A 1 340 ? -15.473 10.219 17.100 1.00 96.25 340 VAL A CA 1
ATOM 2743 C C . VAL A 1 340 ? -14.023 10.418 16.667 1.00 96.25 340 VAL A C 1
ATOM 2745 O O . VAL A 1 340 ? -13.124 10.615 17.483 1.00 96.25 340 VAL A O 1
ATOM 2748 N N . TYR A 1 341 ? -13.801 10.319 15.363 1.00 93.94 341 TYR A N 1
ATOM 2749 C CA . TYR A 1 341 ? -12.557 10.614 14.674 1.00 93.94 341 TYR A CA 1
ATOM 2750 C C . TYR A 1 341 ? -12.724 11.905 13.873 1.00 93.94 341 TYR A C 1
ATOM 2752 O O . TYR A 1 341 ? -13.680 12.052 13.108 1.00 93.94 341 TYR A O 1
ATOM 2760 N N . TRP A 1 342 ? -11.783 12.824 14.043 1.00 93.62 342 TRP A N 1
ATOM 2761 C CA . TRP A 1 342 ? -11.642 14.049 13.277 1.00 93.62 342 TRP A CA 1
ATOM 2762 C C . TRP A 1 342 ? -10.282 14.045 12.594 1.00 93.62 342 TRP A C 1
ATOM 2764 O O . TRP A 1 342 ? -9.252 13.865 13.244 1.00 93.62 342 TRP A O 1
ATOM 2774 N N . ASN A 1 343 ? -10.279 14.300 11.296 1.00 91.25 343 ASN A N 1
ATOM 2775 C CA . ASN A 1 343 ? -9.075 14.558 10.527 1.00 91.25 343 ASN A CA 1
ATOM 2776 C C . ASN A 1 343 ? -9.245 15.872 9.781 1.00 91.25 343 ASN A C 1
ATOM 2778 O O . ASN A 1 343 ? -10.317 16.112 9.223 1.00 91.25 343 ASN A O 1
ATOM 2782 N N . ASP A 1 344 ? -8.198 16.688 9.745 1.00 88.69 344 ASP A N 1
ATOM 2783 C CA . ASP A 1 344 ? -8.113 17.813 8.828 1.00 88.69 344 ASP A CA 1
ATOM 2784 C C . ASP A 1 344 ? -6.859 17.698 7.964 1.00 88.69 344 ASP A C 1
ATOM 2786 O O . ASP A 1 344 ? -5.730 17.805 8.441 1.00 88.69 344 ASP A O 1
ATOM 2790 N N . MET A 1 345 ? -7.054 17.511 6.658 1.00 81.44 345 MET A N 1
ATOM 2791 C CA . MET A 1 345 ? -5.943 17.340 5.722 1.00 81.44 345 MET A CA 1
ATOM 2792 C C . MET A 1 345 ? -5.121 18.624 5.526 1.00 81.44 345 MET A C 1
ATOM 2794 O O . MET A 1 345 ? -3.974 18.555 5.086 1.00 81.44 345 MET A O 1
ATOM 2798 N N . PHE A 1 346 ? -5.690 19.799 5.829 1.00 81.38 346 PHE A N 1
ATOM 2799 C CA . PHE A 1 346 ? -5.026 21.088 5.627 1.00 81.38 346 PHE A CA 1
ATOM 2800 C C . PHE A 1 346 ? -4.092 21.446 6.779 1.00 81.38 346 PHE A C 1
ATOM 2802 O O . PHE A 1 346 ? -2.968 21.883 6.528 1.00 81.38 346 PHE A O 1
ATOM 2809 N N . SER A 1 347 ? -4.541 21.287 8.026 1.00 85.69 347 SER A N 1
ATOM 2810 C CA . SER A 1 347 ? -3.676 21.462 9.195 1.00 85.69 347 SER A CA 1
ATOM 2811 C C . SER A 1 347 ? -2.806 20.234 9.471 1.00 85.69 347 SER A C 1
ATOM 2813 O O . SER A 1 347 ? -1.798 20.352 10.165 1.00 85.69 347 SER A O 1
ATOM 2815 N N . GLN A 1 348 ? -3.156 19.089 8.870 1.00 85.62 348 GLN A N 1
ATOM 2816 C CA . GLN A 1 348 ? -2.584 17.771 9.150 1.00 85.62 348 GLN A CA 1
ATOM 2817 C C . GLN A 1 348 ? -2.745 17.359 10.616 1.00 85.62 348 GLN A C 1
ATOM 2819 O O . GLN A 1 348 ? -1.906 16.631 11.149 1.00 85.62 348 GLN A O 1
ATOM 2824 N N . ASP A 1 349 ? -3.801 17.841 11.269 1.00 91.44 349 ASP A N 1
ATOM 2825 C CA . ASP A 1 349 ? -4.133 17.457 12.632 1.00 91.44 349 ASP A CA 1
ATOM 2826 C C . ASP A 1 349 ? -5.210 16.375 12.623 1.00 91.44 349 ASP A C 1
ATOM 2828 O O . ASP A 1 349 ? -6.182 16.411 11.861 1.00 91.44 349 ASP A O 1
ATOM 2832 N N . THR A 1 350 ? -5.051 15.422 13.530 1.00 93.44 350 THR A N 1
ATOM 2833 C CA . THR A 1 350 ? -5.977 14.312 13.701 1.00 93.44 350 THR A CA 1
ATOM 2834 C C . THR A 1 350 ? -6.252 14.100 15.174 1.00 93.44 350 THR A C 1
ATOM 2836 O O . THR A 1 350 ? -5.343 14.130 16.003 1.00 93.44 350 THR A O 1
ATOM 2839 N N . LEU A 1 351 ? -7.512 13.848 15.500 1.00 95.31 351 LEU A N 1
ATOM 2840 C CA . LEU A 1 351 ? -7.979 13.613 16.854 1.00 95.31 351 LEU A CA 1
ATOM 2841 C C . LEU A 1 351 ? -8.986 12.469 16.844 1.00 95.31 351 LEU A C 1
ATOM 2843 O O . LEU A 1 351 ? -9.913 12.460 16.043 1.00 95.31 351 LEU A O 1
ATOM 2847 N N . CYS A 1 352 ? -8.850 11.533 17.772 1.00 96.31 352 CYS A N 1
ATOM 2848 C CA . CYS A 1 352 ? -9.906 10.594 18.105 1.00 96.31 352 CYS A CA 1
ATOM 2849 C C . CYS A 1 352 ? -10.192 10.680 19.598 1.00 96.31 352 CYS A C 1
ATOM 2851 O O . CYS A 1 352 ? -9.267 10.639 20.408 1.00 96.31 352 CYS A O 1
ATOM 2853 N N . GLY A 1 353 ? -11.461 10.812 19.967 1.00 96.88 353 GLY A N 1
ATOM 2854 C CA . GLY A 1 353 ? -11.868 10.935 21.360 1.00 96.88 353 GLY A CA 1
ATOM 2855 C C . GLY A 1 353 ? -13.378 11.021 21.528 1.00 96.88 353 GLY A C 1
ATOM 2856 O O . GLY A 1 353 ? -14.130 11.011 20.550 1.00 96.88 353 GLY A O 1
ATOM 2857 N N . PHE A 1 354 ? -13.818 11.056 22.780 1.00 94.44 354 PHE A N 1
ATOM 2858 C CA . PHE A 1 354 ? -15.235 11.106 23.123 1.00 94.44 354 PHE A CA 1
ATOM 2859 C C . PHE A 1 354 ? -15.785 12.521 22.966 1.00 94.44 354 PHE A C 1
ATOM 2861 O O . PHE A 1 354 ? -15.257 13.473 23.548 1.00 94.44 354 PHE A O 1
ATOM 2868 N N . GLU A 1 355 ? -16.860 12.645 22.190 1.00 83.06 355 GLU A N 1
ATOM 2869 C CA . GLU A 1 355 ? -17.600 13.899 22.065 1.00 83.06 355 GLU A CA 1
ATOM 2870 C C . GLU A 1 355 ? -18.214 14.306 23.421 1.00 83.06 355 GLU A C 1
ATOM 2872 O O . GLU A 1 355 ? -18.534 13.454 24.256 1.00 83.06 355 GLU A O 1
ATOM 2877 N N . LEU A 1 356 ? -18.277 15.618 23.677 1.00 61.25 356 LEU A N 1
ATOM 2878 C CA . LEU A 1 356 ? -18.778 16.190 24.932 1.00 61.25 356 LEU A CA 1
ATOM 2879 C C . LEU A 1 356 ? -20.302 16.188 25.022 1.00 61.25 356 LEU A C 1
ATOM 2881 O O . LEU A 1 356 ? -20.951 16.523 24.005 1.00 61.25 356 LEU A O 1
#

Foldseek 3Di:
DKDWDDPAPCPVSQDDDPQAATAIADLVQGLDDPQDDLVSCQSRFGQWHFYQDPVVRDIDIDGCVVCVVVDDPLVLVQFKDWSVVVQVVCVVVVHHDTHITGHSNNVSVPCVNSVVVVVVQVVLCVVVVAGKDWDWDWDADSVRDIDIDTPDIGGDDPADDPDFDDDDDDDQLFFQFKFFLFKDHHQDKFAAFKEKEFAQQCLLVPDQVCLVVVQVLLLLVLVVCPPVPGAYEYEWEAEPCDPRCNRTRNYDCNSCLSHQEYEHEDDCSSVYFHDYCPPPPSVSSCRVSNRMYGYCGPDPRTPDHDPCSCVVFDFCSCVSCVVCPVCSVRIGMGGDPQWMWGAGPVRRIITIGHDD

Radius of gyration: 25.59 Å; Cα contacts (8 Å, |Δi|>4): 670; chains: 1; bounding box: 67×47×70 Å

pLDDT: mean 87.49, std 10.58, range [49.84, 98.44]

Mean predicted aligned error: 11.97 Å

Nearest PDB structures (foldseek):
  3eef-assembly1_A  TM=2.796E-01  e=2.012E-01  Thermoplasma acidophilum
  3cz8-assembly1_B  TM=2.877E-01  e=1.895E-01  Bacillus subtilis subsp. subtilis str. 168
  2wbl-assembly1_B  TM=3.832E-01  e=4.835E+00  Arabidopsis thaliana
  3tho-assembly1_B  TM=4.067E-01  e=6.146E+00  Thermotoga maritima

Secondary structure (DSSP, 8-state):
-EEEE-SSSSGGGT---TT---EEEETTSTT--S--SHHHHHHTSB-EEEEEETTTTEEEEEEGGGTTTTS-HHHHHHHEEE-HHHHHHHHHTT-----EEE--HHHHH-HHHHHHHHHHHHHHHHHHTS-EEEEEEEEE-SSS-EEEEEEEEEE----S--PPP------GGGEEEEEES-EES-SEEEE--EEEEE-HHHHHHS-GGGTHHHHHHHHHHHHHHTTTT--EEEEEEB-TT-SSTTSB----HHHHTTEEEEEEE-BGGGTB-----TTSHHHHHHHHTT-EEEEE-SSTTEEEE-GGGGTTS---HHHH-TT-GGGTTTEEEE--TTEEEEEETTTTEEEEEE--

InterPro domains:
  IPR002192 Pyruvate phosphate dikinase, AMP/ATP-binding [PF01326] (3-168)